Protein AF-A0AB39HF87-F1 (afdb_monomer_lite)

Organism: NCBI:txid3232307

Radius of gyration: 21.31 Å; chains: 1; bounding box: 48×41×58 Å

Sequence (218 aa):
MSLDKIKKRLLISTLSIMPKSTKNKALVKVLNRVGHFVQPELQGQQVAIAIPDIKMAAQLLVRDGNVELAEDSEGHRHAPESVPTFELSFDQLCQVGRKRDLLQLAEQHRQQSSLVLALVNAIDDKALDQTLTQIYQKLSAPNLRPPRFDLDSASLNDLETAADIDFVRDSAVKMEQSNLKKAHQLMALAHQARPQGQFIKDKLDLYRQQLGLRHDNA

pLDDT: mean 82.44, std 12.74, range [45.25, 97.81]

Foldseek 3Di:
DDPVVVVVVVVLVVLLPDDQVVVQVVVQVLLQQFFQQCDPVQAQAWAWEAAVSSRHIFIWHDHPRGIDTDAPPVSHRDDDPLHQYDYDYPVLVLQPLDLVSQLVSVVVVVVRDPNSNVSSVRGHRVSNQVVQVVVCVVVVPPPPPPPSHDLVPDDLVSCPDPVSLVVLQVVLVVCCVPPLPSSLVSLVSSCVNPVPDPVSVVVNVVSCVVVVNDPPDD

Structure (mmCIF, N/CA/C/O backbone):
data_AF-A0AB39HF87-F1
#
_entry.id   AF-A0AB39HF87-F1
#
loop_
_atom_site.group_PDB
_atom_site.id
_atom_site.type_symbol
_atom_site.label_atom_id
_atom_site.label_alt_id
_atom_site.label_comp_id
_atom_site.label_asym_id
_atom_site.label_entity_id
_atom_site.label_seq_id
_atom_site.pdbx_PDB_ins_code
_atom_site.Cartn_x
_atom_site.Cartn_y
_atom_site.Cartn_z
_atom_site.occupancy
_atom_site.B_iso_or_equiv
_atom_site.auth_seq_id
_atom_site.auth_comp_id
_atom_site.auth_asym_id
_atom_site.auth_atom_id
_atom_site.pdbx_PDB_model_num
ATOM 1 N N . MET A 1 1 ? 24.269 9.765 2.353 1.00 53.19 1 MET A N 1
ATOM 2 C CA . MET A 1 1 ? 22.906 9.442 2.845 1.00 53.19 1 MET A CA 1
ATOM 3 C C . MET A 1 1 ? 21.999 9.348 1.625 1.00 53.19 1 MET A C 1
ATOM 5 O O . MET A 1 1 ? 22.053 10.272 0.828 1.00 53.19 1 MET A O 1
ATOM 9 N N . SER A 1 2 ? 21.272 8.244 1.403 1.00 69.56 2 SER A N 1
ATOM 10 C CA . SER A 1 2 ? 20.446 8.097 0.189 1.00 69.56 2 SER A CA 1
ATOM 11 C C . SER A 1 2 ? 19.288 9.103 0.172 1.00 69.56 2 SER A C 1
ATOM 13 O O . SER A 1 2 ? 18.796 9.505 1.230 1.00 69.56 2 SER A O 1
ATOM 15 N N . LEU A 1 3 ? 18.852 9.505 -1.026 1.00 51.00 3 LEU A N 1
ATOM 16 C CA . LEU A 1 3 ? 17.740 10.444 -1.221 1.00 51.00 3 LEU A CA 1
ATOM 17 C C . LEU A 1 3 ? 16.461 9.965 -0.513 1.00 51.00 3 LEU A C 1
ATOM 19 O O . LEU A 1 3 ? 15.735 10.765 0.075 1.00 51.00 3 LEU A O 1
ATOM 23 N N . ASP A 1 4 ? 16.237 8.654 -0.476 1.00 67.00 4 ASP A N 1
ATOM 24 C CA . ASP A 1 4 ? 15.067 8.065 0.176 1.00 67.00 4 ASP A CA 1
ATOM 25 C C . ASP A 1 4 ? 15.123 8.174 1.700 1.00 67.00 4 ASP A C 1
ATOM 27 O O . ASP A 1 4 ? 14.105 8.451 2.332 1.00 67.00 4 ASP A O 1
ATOM 31 N N . LYS A 1 5 ? 16.316 8.091 2.307 1.00 65.31 5 LYS A N 1
ATOM 32 C CA . LYS A 1 5 ? 16.484 8.347 3.749 1.00 65.31 5 LYS A CA 1
ATOM 33 C C . LYS A 1 5 ? 16.146 9.796 4.108 1.00 65.31 5 LYS A C 1
ATOM 35 O O . LYS A 1 5 ? 15.579 10.037 5.172 1.00 65.31 5 LYS A O 1
ATOM 40 N N . ILE A 1 6 ? 16.468 10.753 3.232 1.00 64.81 6 ILE A N 1
ATOM 41 C CA . ILE A 1 6 ? 16.119 12.171 3.421 1.00 64.81 6 ILE A CA 1
ATOM 42 C C . ILE A 1 6 ? 14.602 12.359 3.319 1.00 64.81 6 ILE A C 1
ATOM 44 O O . ILE A 1 6 ? 14.000 12.910 4.239 1.00 64.81 6 ILE A O 1
ATOM 48 N N . LYS A 1 7 ? 13.976 11.856 2.244 1.00 72.50 7 LYS A N 1
ATOM 49 C CA . LYS A 1 7 ? 12.519 11.943 2.031 1.00 72.50 7 LYS A CA 1
ATOM 50 C C . LYS A 1 7 ? 11.737 11.325 3.190 1.00 72.50 7 LYS A C 1
ATOM 52 O O . LYS A 1 7 ? 10.798 11.933 3.696 1.00 72.50 7 LYS A O 1
ATOM 57 N N . LYS A 1 8 ? 12.172 10.155 3.658 1.00 71.81 8 LYS A N 1
ATOM 58 C CA . LYS A 1 8 ? 11.577 9.449 4.794 1.00 71.81 8 LYS A CA 1
ATOM 59 C C . LYS A 1 8 ? 11.680 10.243 6.096 1.00 71.81 8 LYS A C 1
ATOM 61 O O . LYS A 1 8 ? 10.679 10.417 6.783 1.00 71.81 8 LYS A O 1
ATOM 66 N N . ARG A 1 9 ? 12.863 10.779 6.420 1.00 73.19 9 ARG A N 1
ATOM 67 C CA . ARG A 1 9 ? 13.057 11.630 7.608 1.00 73.19 9 ARG A CA 1
ATOM 68 C C . ARG A 1 9 ? 12.191 12.882 7.572 1.00 73.19 9 ARG A C 1
ATOM 70 O O . ARG A 1 9 ? 11.647 13.261 8.608 1.00 73.19 9 ARG A O 1
ATOM 77 N N . LEU A 1 10 ? 12.051 13.497 6.399 1.00 72.81 10 LEU A N 1
ATOM 78 C CA . LEU A 1 10 ? 11.187 14.657 6.216 1.00 72.81 10 LEU A CA 1
ATOM 79 C C . LEU A 1 10 ? 9.725 14.278 6.477 1.00 72.81 10 LEU A C 1
ATOM 81 O O . LEU A 1 10 ? 9.074 14.929 7.284 1.00 72.81 10 LEU A O 1
ATOM 85 N N . LEU A 1 11 ? 9.249 13.179 5.887 1.00 79.19 11 LEU A N 1
ATOM 86 C CA . LEU A 1 11 ? 7.879 12.695 6.060 1.00 79.19 11 LEU A CA 1
ATOM 87 C C . LEU A 1 11 ? 7.555 12.361 7.525 1.00 79.19 11 LEU A C 1
ATOM 89 O O . LEU A 1 11 ? 6.554 12.846 8.049 1.00 79.19 11 LEU A O 1
ATOM 93 N N . ILE A 1 12 ? 8.422 11.606 8.209 1.00 78.81 12 ILE A N 1
ATOM 94 C CA . ILE A 1 12 ? 8.272 11.287 9.641 1.00 78.81 12 ILE A CA 1
ATOM 95 C C . ILE A 1 12 ? 8.222 12.571 10.473 1.00 78.81 12 ILE A C 1
ATOM 97 O O . ILE A 1 12 ? 7.352 12.715 11.331 1.00 78.81 12 ILE A O 1
ATOM 101 N N . SER A 1 13 ? 9.118 13.525 10.200 1.00 76.00 13 SER A N 1
ATOM 102 C CA . SER A 1 13 ? 9.152 14.814 10.901 1.00 76.00 13 SER A CA 1
ATOM 103 C C . SER A 1 13 ? 7.854 15.594 10.695 1.00 76.00 13 SER A C 1
ATOM 105 O O . SER A 1 13 ? 7.248 16.036 11.669 1.00 76.00 13 SER A O 1
ATOM 107 N N . THR A 1 14 ? 7.378 15.702 9.450 1.00 81.94 14 THR A N 1
ATOM 108 C CA . THR A 1 14 ? 6.127 16.390 9.103 1.00 81.94 14 THR A CA 1
ATOM 109 C C . THR A 1 14 ? 4.913 15.746 9.777 1.00 81.94 14 THR A C 1
ATOM 111 O O . THR A 1 14 ? 4.075 16.450 10.338 1.00 81.94 14 THR A O 1
ATOM 114 N N . LEU A 1 15 ? 4.820 14.414 9.781 1.00 84.69 15 LEU A N 1
ATOM 115 C CA . LEU A 1 15 ? 3.738 13.698 10.464 1.00 84.69 15 LEU A CA 1
ATOM 116 C C . LEU A 1 15 ? 3.834 13.846 11.989 1.00 84.69 15 LEU A C 1
ATOM 118 O O . LEU A 1 15 ? 2.819 13.980 12.675 1.00 84.69 15 LEU A O 1
ATOM 122 N N . SER A 1 16 ? 5.044 13.880 12.541 1.00 83.38 16 SER A N 1
ATOM 123 C CA . SER A 1 16 ? 5.258 14.020 13.983 1.00 83.38 16 SER A CA 1
ATOM 124 C C . SER A 1 16 ? 4.810 15.378 14.520 1.00 83.38 16 SER A C 1
ATOM 126 O O . SER A 1 16 ? 4.245 15.428 15.612 1.00 83.38 16 SER A O 1
ATOM 128 N N . ILE A 1 17 ? 5.017 16.460 13.760 1.00 87.69 17 ILE A N 1
ATOM 129 C CA . ILE A 1 17 ? 4.604 17.822 14.151 1.00 87.69 17 ILE A CA 1
ATOM 130 C C . ILE A 1 17 ? 3.127 18.117 13.855 1.00 87.69 17 ILE A C 1
ATOM 132 O O . ILE A 1 17 ? 2.575 19.081 14.381 1.00 87.69 17 ILE A O 1
ATOM 136 N N . MET A 1 18 ? 2.474 17.309 13.015 1.00 87.56 18 MET A N 1
ATOM 137 C CA . MET A 1 18 ? 1.065 17.496 12.679 1.00 87.56 18 MET A CA 1
ATOM 138 C C . MET A 1 18 ? 0.168 17.286 13.916 1.00 87.56 18 MET A C 1
ATOM 140 O O . MET A 1 18 ? 0.384 16.324 14.665 1.00 87.56 18 MET A O 1
ATOM 144 N N . PRO A 1 19 ? -0.886 18.108 14.116 1.00 91.25 19 PRO A N 1
ATOM 145 C CA . PRO A 1 19 ? -1.814 17.926 15.228 1.00 91.25 19 PRO A CA 1
ATOM 146 C C . PRO A 1 19 ? -2.416 16.515 15.262 1.00 91.25 19 PRO A C 1
ATOM 148 O O . PRO A 1 19 ? -2.837 15.977 14.233 1.00 91.25 19 PRO A O 1
ATOM 151 N N . LYS A 1 20 ? -2.512 15.925 16.463 1.00 87.81 20 LYS A N 1
ATOM 152 C CA . LYS A 1 20 ? -3.090 14.581 16.676 1.00 87.81 20 LYS A CA 1
ATOM 153 C C . LYS A 1 20 ? -4.499 14.465 16.087 1.00 87.81 20 LYS A C 1
ATOM 155 O O . LYS A 1 20 ? -4.834 13.455 15.479 1.00 87.81 20 LYS A O 1
ATOM 160 N N . SER A 1 21 ? -5.317 15.508 16.226 1.00 88.19 21 SER A N 1
ATOM 161 C CA . SER A 1 21 ? -6.672 15.560 15.665 1.00 88.19 21 SER A CA 1
ATOM 162 C C . SER A 1 21 ? -6.679 15.446 14.137 1.00 88.19 21 SE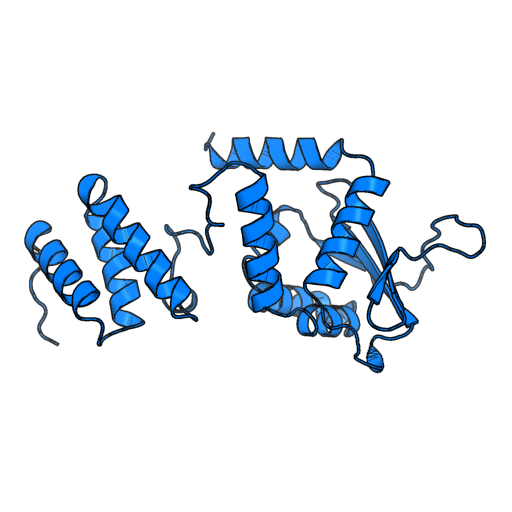R A C 1
ATOM 164 O O . SER A 1 21 ? -7.501 14.712 13.593 1.00 88.19 21 SER A O 1
ATOM 166 N N . THR A 1 22 ? -5.748 16.107 13.448 1.00 88.88 22 THR A N 1
ATOM 167 C CA . THR A 1 22 ? -5.613 16.042 11.986 1.00 88.88 22 THR A CA 1
ATOM 168 C C . THR A 1 22 ? -5.193 14.649 11.530 1.00 88.88 22 THR A C 1
ATOM 170 O O . THR A 1 22 ? -5.831 14.097 10.634 1.00 88.88 22 THR A O 1
ATOM 173 N N . LYS A 1 23 ? -4.189 14.047 12.184 1.00 88.75 23 LYS A N 1
ATOM 174 C CA . LYS A 1 23 ? -3.744 12.673 11.888 1.00 88.75 23 LYS A CA 1
ATOM 175 C C . LYS A 1 23 ? -4.875 11.662 12.045 1.00 88.75 23 LYS A C 1
ATOM 177 O O . LYS A 1 23 ? -5.153 10.895 11.129 1.00 88.75 23 LYS A O 1
ATOM 182 N N . ASN A 1 24 ? -5.581 11.719 13.171 1.00 90.31 24 ASN A N 1
ATOM 183 C CA . ASN A 1 24 ? -6.663 10.789 13.476 1.00 90.31 24 ASN A CA 1
ATOM 184 C C . ASN A 1 24 ? -7.846 10.945 12.502 1.00 90.31 24 ASN A C 1
ATOM 186 O O . ASN A 1 24 ? -8.379 9.950 12.021 1.00 90.31 24 ASN A O 1
ATOM 190 N N . LYS A 1 25 ? -8.218 12.184 12.144 1.00 89.69 25 LYS A N 1
ATOM 191 C CA . LYS A 1 25 ? -9.251 12.441 11.123 1.00 89.69 25 LYS A CA 1
ATOM 192 C C . LYS A 1 25 ? -8.839 11.923 9.746 1.00 89.69 25 LYS A C 1
ATOM 194 O O . LYS A 1 25 ? -9.684 11.407 9.019 1.00 89.69 25 LYS A O 1
ATOM 199 N N . ALA A 1 26 ? -7.568 12.078 9.373 1.00 88.00 26 ALA A N 1
ATOM 200 C CA . ALA A 1 26 ? -7.053 11.545 8.118 1.00 88.00 26 ALA A CA 1
ATOM 201 C C . ALA A 1 26 ? -7.114 10.011 8.104 1.00 88.00 26 ALA A C 1
ATOM 203 O O . ALA A 1 26 ? -7.629 9.451 7.142 1.00 88.00 26 ALA A O 1
ATOM 204 N N . LEU A 1 27 ? -6.683 9.355 9.189 1.00 88.81 27 LEU A N 1
ATOM 205 C CA . LEU A 1 27 ? -6.763 7.900 9.339 1.00 88.81 27 LEU A CA 1
ATOM 206 C C . LEU A 1 27 ? -8.202 7.396 9.163 1.00 88.81 27 LEU A C 1
ATOM 208 O O . LEU A 1 27 ? -8.443 6.551 8.310 1.00 88.81 27 LEU A O 1
ATOM 212 N N . VAL A 1 28 ? -9.159 7.949 9.912 1.00 91.06 28 VAL A N 1
ATOM 213 C CA . VAL A 1 28 ? -10.571 7.536 9.835 1.00 91.06 28 VAL A CA 1
ATOM 214 C C . VAL A 1 28 ? -11.140 7.716 8.429 1.00 91.06 28 VAL A C 1
ATOM 216 O O . VAL A 1 28 ? -11.780 6.814 7.898 1.00 91.06 28 VAL A O 1
ATOM 219 N N . LYS A 1 29 ? -10.861 8.856 7.783 1.00 90.19 29 LYS A N 1
ATOM 220 C CA . LYS A 1 29 ? -11.305 9.101 6.403 1.00 90.19 29 LYS A CA 1
ATOM 221 C C . LYS A 1 29 ? -10.727 8.095 5.416 1.00 90.19 29 LYS A C 1
ATOM 223 O O . LYS A 1 29 ? -11.429 7.711 4.488 1.00 90.19 29 LYS A O 1
ATOM 228 N N . VAL A 1 30 ? -9.459 7.716 5.578 1.00 87.38 30 VAL A N 1
ATOM 229 C CA . VAL A 1 30 ? -8.838 6.692 4.733 1.00 87.38 30 VAL A CA 1
ATOM 230 C C . VAL A 1 30 ? -9.503 5.348 4.991 1.00 87.38 30 VAL A C 1
ATOM 232 O O . VAL A 1 30 ? -9.959 4.740 4.033 1.00 87.38 30 VAL A O 1
ATOM 235 N N . LEU A 1 31 ? -9.644 4.928 6.250 1.00 88.69 31 LEU A N 1
ATOM 236 C CA . LEU A 1 31 ? -10.266 3.650 6.600 1.00 88.69 31 LEU A CA 1
ATOM 237 C C . LEU A 1 31 ? -11.686 3.533 6.046 1.00 88.69 31 LEU A C 1
ATOM 239 O O . LEU A 1 31 ? -11.949 2.595 5.307 1.00 88.69 31 LEU A O 1
ATOM 243 N N . ASN A 1 32 ? -12.561 4.512 6.280 1.00 90.06 32 ASN A N 1
ATOM 244 C CA . ASN A 1 32 ? -13.940 4.499 5.755 1.00 90.06 32 ASN A CA 1
ATOM 245 C C . ASN A 1 32 ? -14.026 4.495 4.236 1.00 90.06 32 ASN A C 1
ATOM 247 O O . ASN A 1 32 ? -15.040 4.116 3.661 1.00 90.06 32 ASN A O 1
ATOM 251 N N . ARG A 1 33 ? -12.975 4.969 3.579 1.00 88.38 33 ARG A N 1
ATOM 252 C CA . ARG A 1 33 ? -12.915 4.988 2.131 1.00 88.38 33 ARG A CA 1
ATOM 253 C C . ARG A 1 33 ? -12.440 3.662 1.556 1.00 88.38 33 ARG A C 1
ATOM 255 O O . ARG A 1 33 ? -12.902 3.285 0.485 1.00 88.38 33 ARG A O 1
ATOM 262 N N . VAL A 1 34 ? -11.477 3.020 2.212 1.00 84.81 34 VAL A N 1
ATOM 263 C CA . VAL A 1 34 ? -10.866 1.782 1.718 1.00 84.81 34 VAL A CA 1
ATOM 264 C C . VAL A 1 34 ? -11.545 0.536 2.266 1.00 84.81 34 VAL A C 1
ATOM 266 O O . VAL A 1 34 ? -11.360 -0.525 1.697 1.00 84.81 34 VAL A O 1
ATOM 269 N N . GLY A 1 35 ? -12.298 0.631 3.359 1.00 82.50 35 GLY A N 1
ATOM 270 C CA . GLY A 1 35 ? -12.903 -0.514 4.027 1.00 82.50 35 GLY A CA 1
ATOM 271 C C . GLY A 1 35 ? -14.408 -0.633 3.823 1.00 82.50 35 GLY A C 1
ATOM 272 O O . GLY A 1 35 ? -15.138 0.356 3.807 1.00 82.50 35 GLY A O 1
ATOM 273 N N . HIS A 1 36 ? -14.872 -1.876 3.736 1.00 81.44 36 HIS A N 1
ATOM 274 C CA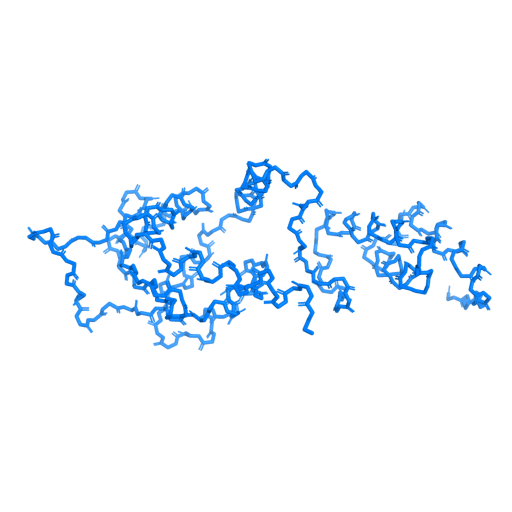 . HIS A 1 36 ? -16.279 -2.257 3.790 1.00 81.44 36 HIS A CA 1
ATOM 275 C C . HIS A 1 36 ? -16.585 -2.907 5.143 1.00 81.44 36 HIS A C 1
ATOM 277 O O . HIS A 1 36 ? -16.682 -4.128 5.264 1.00 81.44 36 HIS A O 1
ATOM 283 N N . PHE A 1 37 ? -16.749 -2.092 6.187 1.00 80.44 37 PHE A N 1
ATOM 284 C CA . PHE A 1 37 ? -16.901 -2.576 7.567 1.00 80.44 37 PHE A CA 1
ATOM 285 C C . PHE A 1 37 ? -18.336 -2.973 7.944 1.00 80.44 37 PHE A C 1
ATOM 287 O O . PHE A 1 37 ? -18.697 -2.968 9.113 1.00 80.44 37 PHE A O 1
ATOM 294 N N . VAL A 1 38 ? -19.166 -3.347 6.966 1.00 75.56 38 VAL A N 1
ATOM 295 C CA . VAL A 1 38 ? -20.578 -3.744 7.169 1.00 75.56 38 VAL A CA 1
ATOM 296 C C . VAL A 1 38 ? -20.701 -5.136 7.820 1.00 75.56 38 VAL A C 1
ATOM 298 O O . VAL A 1 38 ? -21.799 -5.618 8.082 1.00 75.56 38 VAL A O 1
ATOM 301 N N . GLN A 1 39 ? -19.579 -5.807 8.089 1.00 79.19 39 GLN A N 1
ATOM 302 C CA . GLN A 1 39 ? -19.570 -7.126 8.713 1.00 79.19 39 GLN A CA 1
ATOM 303 C C . GLN A 1 39 ? -20.131 -7.042 10.146 1.00 79.19 39 GLN A C 1
ATOM 305 O O . GLN A 1 39 ? -19.577 -6.300 10.960 1.00 79.19 39 GLN A O 1
ATOM 310 N N . PRO A 1 40 ? -21.179 -7.817 10.490 1.00 81.75 40 PRO A N 1
ATOM 311 C CA . PRO A 1 40 ? -21.792 -7.774 11.820 1.00 81.75 40 PRO A CA 1
ATOM 312 C C . PRO A 1 40 ? -20.805 -8.046 12.961 1.00 81.75 40 PRO A C 1
ATOM 314 O O . PRO A 1 40 ? -20.935 -7.478 14.038 1.00 81.75 40 PRO A O 1
ATOM 317 N N . GLU A 1 41 ? -19.795 -8.880 12.709 1.00 84.38 41 GLU A N 1
ATOM 318 C CA . GLU A 1 41 ? -18.760 -9.268 13.677 1.00 84.38 41 GLU A CA 1
ATOM 319 C C . GLU A 1 41 ? -17.865 -8.101 14.108 1.00 84.38 41 GLU A C 1
ATOM 321 O O . GLU A 1 41 ? -17.336 -8.095 15.218 1.00 84.38 41 GLU A O 1
ATOM 326 N N . LEU A 1 42 ? -17.703 -7.102 13.238 1.00 84.31 42 LEU A N 1
ATOM 327 C CA . LEU A 1 42 ? -16.914 -5.911 13.534 1.00 84.31 42 LEU A CA 1
ATOM 328 C C . LEU A 1 42 ? -17.711 -4.887 14.339 1.00 84.31 42 LEU A C 1
ATOM 330 O O . LEU A 1 42 ? -17.125 -3.978 14.917 1.00 84.31 42 LEU A O 1
ATOM 334 N N . GLN A 1 43 ? -19.033 -5.014 14.399 1.00 89.62 43 GLN A N 1
ATOM 335 C CA . GLN A 1 43 ? -19.871 -3.946 14.903 1.00 89.62 43 GLN A CA 1
ATOM 336 C C . GLN A 1 43 ? -19.753 -3.752 16.416 1.00 89.62 43 GLN A C 1
ATOM 338 O O . GLN A 1 43 ? -19.842 -4.697 17.196 1.00 89.62 43 GLN A O 1
ATOM 343 N N . GLY A 1 44 ? -19.565 -2.499 16.835 1.00 88.94 44 GLY A N 1
ATOM 344 C CA . GLY A 1 44 ? -19.356 -2.128 18.234 1.00 88.94 44 GLY A CA 1
ATOM 345 C C . GLY A 1 44 ? -17.954 -2.450 18.756 1.00 88.94 44 GLY A C 1
ATOM 346 O O . GLY A 1 44 ? -17.658 -2.175 19.918 1.00 88.94 44 GLY A O 1
ATOM 347 N N . GLN A 1 45 ? -17.085 -3.009 17.915 1.00 89.19 45 GLN A N 1
ATOM 348 C CA . GLN A 1 45 ? -15.746 -3.389 18.319 1.00 89.19 45 GLN A CA 1
ATOM 349 C C . GLN A 1 45 ? -14.787 -2.206 18.309 1.00 89.19 45 GLN A C 1
ATOM 351 O O . GLN A 1 45 ? -14.881 -1.311 17.464 1.00 89.19 45 GLN A O 1
ATOM 356 N N . GLN A 1 46 ? -13.826 -2.245 19.232 1.00 90.62 46 GLN A N 1
ATOM 357 C CA . GLN A 1 46 ? -12.783 -1.237 19.349 1.00 90.62 46 GLN A CA 1
ATOM 358 C C . GLN A 1 46 ? -11.404 -1.817 19.051 1.00 90.62 46 GLN A C 1
ATOM 360 O O . GLN A 1 46 ? -11.069 -2.918 19.485 1.00 90.62 46 GLN A O 1
ATOM 365 N N . VAL A 1 47 ? -10.583 -1.038 18.352 1.00 89.62 47 VAL A N 1
ATOM 366 C CA . VAL A 1 47 ? -9.157 -1.318 18.160 1.00 89.62 47 VAL A CA 1
ATOM 367 C C . VAL A 1 47 ? -8.349 -0.060 18.414 1.00 89.62 47 VAL A C 1
ATOM 369 O O . VAL A 1 47 ? -8.717 1.030 17.979 1.00 89.62 47 VAL A O 1
ATOM 372 N N . ALA A 1 48 ? -7.221 -0.194 19.093 1.00 90.44 48 ALA A N 1
ATOM 373 C CA . ALA A 1 48 ? -6.233 0.863 19.182 1.00 90.44 48 ALA A CA 1
ATOM 374 C C . ALA A 1 48 ? -5.164 0.631 18.112 1.00 90.44 48 ALA A C 1
ATOM 376 O O . ALA A 1 48 ? -4.641 -0.466 17.973 1.00 90.44 48 ALA A O 1
ATOM 377 N N . ILE A 1 49 ? -4.824 1.667 17.353 1.00 89.69 49 ILE A N 1
ATOM 378 C CA . ILE A 1 49 ? -3.685 1.676 16.435 1.00 89.69 49 ILE A CA 1
ATOM 379 C C . ILE A 1 49 ? -2.650 2.645 16.991 1.00 89.69 49 ILE A C 1
ATOM 381 O O . ILE A 1 49 ? -2.964 3.815 17.242 1.00 89.69 49 ILE A O 1
ATOM 385 N N . ALA A 1 50 ? -1.417 2.172 17.147 1.00 90.56 50 ALA A N 1
ATOM 386 C CA . ALA A 1 50 ? -0.286 2.969 17.595 1.00 90.56 50 ALA A CA 1
ATOM 387 C C . ALA A 1 50 ? 0.841 2.936 16.557 1.00 90.56 50 ALA A C 1
ATOM 389 O O . ALA A 1 50 ? 1.233 1.878 16.079 1.00 90.56 50 ALA A O 1
ATOM 390 N N . ILE A 1 51 ? 1.363 4.115 16.220 1.00 90.69 51 ILE A N 1
ATOM 391 C CA . ILE A 1 51 ? 2.558 4.293 15.393 1.00 90.69 51 ILE A CA 1
ATOM 392 C C . ILE A 1 51 ? 3.513 5.206 16.173 1.00 90.69 51 ILE A C 1
ATOM 394 O O . ILE A 1 51 ? 3.461 6.438 16.010 1.00 90.69 51 ILE A O 1
ATOM 398 N N . PRO A 1 52 ? 4.332 4.635 17.081 1.00 89.62 52 PRO A N 1
ATOM 399 C CA . PRO A 1 52 ? 5.144 5.399 18.028 1.00 89.62 52 PRO A CA 1
ATOM 400 C C . PRO A 1 52 ? 6.079 6.397 17.341 1.00 89.62 52 PRO A C 1
ATOM 402 O O . PRO A 1 52 ? 6.169 7.553 17.761 1.00 89.62 52 PRO A O 1
ATOM 405 N N . ASP A 1 53 ? 6.684 5.991 16.223 1.00 87.19 53 ASP A N 1
ATOM 406 C CA . ASP A 1 53 ? 7.687 6.772 15.487 1.00 87.19 53 ASP A CA 1
ATOM 407 C C . ASP A 1 53 ? 7.164 8.118 14.969 1.00 87.19 53 ASP A C 1
ATOM 409 O O . ASP A 1 53 ? 7.931 9.065 14.804 1.00 87.19 53 ASP A O 1
ATOM 413 N N . ILE A 1 54 ? 5.852 8.222 14.724 1.00 87.31 54 ILE A N 1
ATOM 414 C CA . ILE A 1 54 ? 5.187 9.467 14.300 1.00 87.31 54 ILE A CA 1
ATOM 415 C C . ILE A 1 54 ? 4.251 10.027 15.376 1.00 87.31 54 ILE A C 1
ATOM 417 O O . ILE A 1 54 ? 3.394 10.876 15.089 1.00 87.31 54 ILE A O 1
ATOM 421 N N . LYS A 1 55 ? 4.392 9.553 16.623 1.00 88.50 55 LYS A N 1
ATOM 422 C CA . LYS A 1 55 ? 3.575 9.941 17.784 1.00 88.50 55 LYS A CA 1
ATOM 423 C C . LYS A 1 55 ? 2.079 9.883 17.470 1.00 88.50 55 LYS A C 1
ATOM 425 O O . LYS A 1 55 ? 1.331 10.825 17.757 1.00 88.50 55 LYS A O 1
ATOM 430 N N . MET A 1 56 ? 1.652 8.829 16.780 1.00 89.62 56 MET A N 1
ATOM 431 C CA . MET A 1 56 ? 0.254 8.620 16.426 1.00 89.62 56 MET A CA 1
ATOM 432 C C . MET A 1 56 ? -0.316 7.494 17.277 1.00 89.62 56 MET A C 1
ATOM 434 O O . MET A 1 56 ? 0.247 6.411 17.339 1.00 89.62 56 MET A O 1
ATOM 438 N N . ALA A 1 57 ? -1.446 7.765 17.917 1.00 90.50 57 ALA A N 1
ATOM 439 C CA . ALA A 1 57 ? -2.240 6.769 18.614 1.00 90.50 57 ALA A CA 1
ATOM 440 C C . ALA A 1 57 ? -3.715 7.136 18.441 1.00 90.50 57 ALA A C 1
ATOM 442 O O . ALA A 1 57 ? -4.120 8.279 18.720 1.00 90.50 57 ALA A O 1
ATOM 443 N N . ALA A 1 58 ? -4.502 6.189 17.947 1.00 90.81 58 ALA A N 1
ATOM 444 C CA . ALA A 1 58 ? -5.924 6.349 17.698 1.00 90.81 58 ALA A CA 1
ATOM 445 C C . ALA A 1 58 ? -6.665 5.106 18.182 1.00 90.81 58 ALA A C 1
ATOM 447 O O . ALA A 1 58 ? -6.247 3.995 17.887 1.00 90.81 58 ALA A O 1
ATOM 448 N N . GLN A 1 59 ? -7.762 5.306 18.902 1.00 91.69 59 GLN A N 1
ATOM 449 C CA . GLN A 1 59 ? -8.734 4.252 19.148 1.00 91.69 59 GLN A CA 1
ATOM 450 C C . GLN A 1 59 ? -9.856 4.418 18.145 1.00 91.69 59 GLN A C 1
ATOM 452 O O . GLN A 1 59 ? -10.331 5.532 17.907 1.00 91.69 59 GLN A O 1
ATOM 457 N N . LEU A 1 60 ? -10.213 3.312 17.528 1.00 92.00 60 LEU A N 1
ATOM 458 C CA . LEU A 1 60 ? -11.171 3.226 16.456 1.00 92.00 60 LEU A CA 1
ATOM 459 C C . LEU A 1 60 ? -12.339 2.383 16.938 1.00 92.00 60 LEU A C 1
ATOM 461 O O . LEU A 1 60 ? -12.120 1.342 17.549 1.00 92.00 60 LEU A O 1
ATOM 465 N N . LEU A 1 61 ? -13.550 2.835 16.647 1.00 92.69 61 LEU A N 1
ATOM 466 C CA . LEU A 1 61 ? -14.792 2.115 16.895 1.00 92.69 61 LEU A CA 1
ATOM 467 C C . LEU A 1 61 ? -15.449 1.842 15.548 1.00 92.69 61 LEU A C 1
ATOM 469 O O . LEU A 1 61 ? -15.565 2.761 14.741 1.00 92.69 61 LEU A O 1
ATOM 473 N N . VAL A 1 62 ? -15.899 0.614 15.306 1.00 91.12 62 VAL A N 1
ATOM 474 C CA . VAL A 1 62 ? -16.746 0.331 14.143 1.00 91.12 62 VAL A CA 1
ATOM 475 C C . VAL A 1 62 ? -18.211 0.484 14.550 1.00 91.12 62 VAL A C 1
ATOM 477 O O . VAL A 1 62 ? -18.686 -0.189 15.468 1.00 91.12 62 VAL A O 1
ATOM 480 N N . ARG A 1 63 ? -18.922 1.396 13.890 1.00 92.25 63 ARG A N 1
ATOM 481 C CA . ARG A 1 63 ? -20.342 1.680 14.087 1.00 92.25 63 ARG A CA 1
ATOM 482 C C . ARG A 1 63 ? -21.004 1.952 12.741 1.00 92.25 63 ARG A C 1
ATOM 484 O O . ARG A 1 63 ? -20.486 2.669 11.898 1.00 92.25 63 ARG A O 1
ATOM 491 N N . ASP A 1 64 ? -22.161 1.345 12.538 1.00 90.50 64 ASP A N 1
ATOM 492 C CA . ASP A 1 64 ? -22.987 1.413 11.327 1.00 90.50 64 ASP A CA 1
ATOM 493 C C . ASP A 1 64 ? -22.200 1.239 10.019 1.00 90.50 64 ASP A C 1
ATOM 495 O O . ASP A 1 64 ? -22.407 1.959 9.045 1.00 90.50 64 ASP A O 1
ATOM 499 N N . GLY A 1 65 ? -21.259 0.284 10.002 1.00 87.31 65 GLY A N 1
ATOM 500 C CA . GLY A 1 65 ? -20.422 0.010 8.832 1.00 87.31 65 GLY A CA 1
ATOM 501 C C . GLY A 1 65 ? -19.311 1.034 8.585 1.00 87.31 65 GLY A C 1
ATOM 502 O O . GLY A 1 65 ? -18.627 0.951 7.566 1.00 87.31 65 GLY A O 1
ATOM 503 N N . ASN A 1 66 ? -19.118 1.977 9.506 1.00 90.44 66 ASN A N 1
ATOM 504 C CA . ASN A 1 66 ? -18.093 3.006 9.466 1.00 90.44 66 ASN A CA 1
ATOM 505 C C . ASN A 1 66 ? -17.139 2.856 10.652 1.00 90.44 66 ASN A C 1
ATOM 507 O O . ASN A 1 66 ? -17.513 2.441 11.740 1.00 90.44 66 ASN A O 1
ATOM 511 N N . VAL A 1 67 ? -15.892 3.237 10.443 1.00 91.75 67 VAL A N 1
ATOM 512 C CA . VAL A 1 67 ? -14.899 3.480 11.480 1.00 91.75 67 VAL A CA 1
ATOM 513 C C . VAL A 1 67 ? -15.038 4.919 11.970 1.00 91.75 67 VAL A C 1
ATOM 515 O O . VAL A 1 67 ? -15.062 5.870 11.189 1.00 91.75 67 VAL A O 1
ATOM 518 N N . GLU A 1 68 ? -15.070 5.088 13.280 1.00 94.19 68 GLU A N 1
ATOM 519 C CA . GLU A 1 68 ? -15.098 6.367 13.981 1.00 94.19 68 GLU A CA 1
ATOM 520 C C . GLU A 1 68 ? -13.945 6.426 14.989 1.00 94.19 68 GLU A C 1
ATOM 522 O O . GLU A 1 68 ? -13.314 5.411 15.291 1.00 94.19 68 GLU A O 1
ATOM 527 N N . LEU A 1 69 ? -13.633 7.615 15.512 1.00 92.62 69 LEU A N 1
ATOM 528 C CA . LEU A 1 69 ? -12.743 7.705 16.670 1.00 92.62 69 LEU A CA 1
ATOM 529 C C . LEU A 1 69 ? -13.536 7.314 17.912 1.00 92.62 69 LEU A C 1
ATOM 531 O O . LEU A 1 69 ? -14.607 7.867 18.138 1.00 92.62 69 LEU A O 1
ATOM 535 N N . ALA A 1 70 ? -12.998 6.402 18.719 1.00 89.88 70 ALA A N 1
ATOM 536 C CA . ALA A 1 70 ? -13.567 6.142 20.031 1.00 89.88 70 ALA A CA 1
ATOM 537 C C . ALA A 1 70 ? -13.356 7.386 20.911 1.00 89.88 70 ALA A C 1
ATOM 539 O O . ALA A 1 70 ? -12.227 7.856 21.098 1.00 89.88 70 ALA A O 1
ATOM 540 N N . GLU A 1 71 ? -14.459 7.935 21.399 1.00 82.25 71 GLU A N 1
ATOM 541 C CA . GLU A 1 71 ? -14.511 8.980 22.417 1.00 82.25 71 GLU A CA 1
ATOM 542 C C . GLU A 1 71 ? -15.165 8.348 23.645 1.00 82.25 71 GLU A C 1
ATOM 544 O O . GLU A 1 71 ? -16.094 7.546 23.502 1.00 82.25 71 GLU A O 1
ATOM 549 N N . ASP A 1 72 ? -14.661 8.639 24.843 1.00 64.62 72 ASP A N 1
ATOM 550 C CA . ASP A 1 72 ? -15.376 8.230 26.046 1.00 64.62 72 ASP A CA 1
ATOM 551 C C . ASP A 1 72 ? -16.606 9.125 26.271 1.00 64.62 72 ASP A C 1
ATOM 553 O O . ASP A 1 72 ? -16.816 10.138 25.598 1.00 64.62 72 ASP A O 1
ATOM 557 N N . SER A 1 73 ? -17.457 8.723 27.213 1.00 51.75 73 SER A N 1
ATOM 558 C CA . SER A 1 73 ? -18.711 9.404 27.551 1.00 51.75 73 SER A CA 1
ATOM 559 C C . SER A 1 73 ? -18.543 10.855 28.018 1.00 51.75 73 SER A C 1
ATOM 561 O O . SER A 1 73 ? -19.529 11.586 28.060 1.00 51.75 73 SER A O 1
ATOM 563 N N . GLU A 1 74 ? -17.324 11.286 28.344 1.00 56.53 74 GLU A N 1
ATOM 564 C CA . GLU A 1 74 ? -17.010 12.662 28.736 1.00 56.53 74 GLU A CA 1
ATOM 565 C C . GLU A 1 74 ? -16.304 13.451 27.618 1.00 56.53 74 GLU A C 1
ATOM 567 O O . GLU A 1 74 ? -15.887 14.591 27.823 1.00 56.53 74 GLU A O 1
ATOM 572 N N . GLY A 1 75 ? -16.157 12.866 26.423 1.00 62.38 75 GLY A N 1
ATOM 573 C CA . GLY A 1 75 ? -15.365 13.439 25.332 1.00 62.38 75 GLY A CA 1
ATOM 574 C C . GLY A 1 75 ? -13.855 13.408 25.598 1.00 62.38 75 GLY A C 1
ATOM 575 O O . GLY A 1 75 ? -13.063 13.926 24.801 1.00 62.38 75 GLY A O 1
ATOM 576 N N . HIS A 1 76 ? -13.437 12.785 26.699 1.00 60.84 76 HIS A N 1
ATOM 577 C CA . HIS A 1 76 ? -12.057 12.426 26.941 1.00 60.84 76 HIS A CA 1
ATOM 578 C C . HIS A 1 76 ? -11.711 11.194 26.076 1.00 60.84 76 HIS A C 1
ATOM 580 O O . HIS A 1 76 ? -12.537 10.596 25.379 1.00 60.84 76 HIS A O 1
ATOM 586 N N . ARG A 1 77 ? -10.425 10.866 25.985 1.00 59.38 77 ARG A N 1
ATOM 587 C CA . ARG A 1 77 ? -9.947 9.715 25.204 1.00 59.38 77 ARG A CA 1
ATOM 588 C C . ARG A 1 77 ? -9.270 8.743 26.150 1.00 59.38 77 ARG A C 1
ATOM 590 O O . ARG A 1 77 ? -8.053 8.570 26.066 1.00 59.38 77 ARG A O 1
ATOM 597 N N . HIS A 1 78 ? -10.023 8.169 27.082 1.00 55.66 78 HIS A N 1
ATOM 598 C CA . HIS A 1 78 ? -9.513 7.088 27.915 1.00 55.66 78 HIS A CA 1
ATOM 599 C C . HIS A 1 78 ? -9.521 5.769 27.144 1.00 55.66 78 HIS A C 1
ATOM 601 O O . HIS A 1 78 ? -10.548 5.335 26.638 1.00 55.66 78 HIS A O 1
ATOM 607 N N . ALA A 1 79 ? -8.347 5.136 27.044 1.00 56.59 79 ALA A N 1
ATOM 608 C CA . ALA A 1 79 ? -8.248 3.752 26.605 1.00 56.59 79 ALA A CA 1
ATOM 609 C C . ALA A 1 79 ? -8.882 2.864 27.675 1.00 56.59 79 ALA A C 1
ATOM 611 O O . ALA A 1 79 ? -8.382 2.875 28.802 1.00 56.59 79 ALA A O 1
ATOM 612 N N . PRO A 1 80 ? -9.931 2.087 27.367 1.00 64.56 80 PRO A N 1
ATOM 613 C CA . PRO A 1 80 ? -10.248 0.943 28.203 1.00 64.56 80 PRO A CA 1
ATOM 614 C C . PRO A 1 80 ? -8.986 0.077 28.281 1.00 64.56 80 PRO A C 1
ATOM 616 O O . PRO A 1 80 ? -8.365 -0.194 27.250 1.00 64.56 80 PRO A O 1
ATOM 619 N N . GLU A 1 81 ? -8.595 -0.356 29.482 1.00 67.50 81 GLU A N 1
ATOM 620 C CA . GLU A 1 81 ? -7.381 -1.166 29.709 1.00 67.50 81 GLU A CA 1
ATOM 621 C C . GLU A 1 81 ? -7.364 -2.489 28.912 1.00 67.50 81 GLU A C 1
ATOM 623 O O . GLU A 1 81 ? -6.342 -3.165 28.848 1.00 67.50 81 GLU A O 1
ATOM 628 N N . SER A 1 82 ? -8.474 -2.849 28.263 1.00 78.75 82 SER A N 1
ATOM 629 C CA . SER A 1 82 ? -8.664 -4.080 27.499 1.00 78.75 82 SER A CA 1
ATOM 630 C C . SER A 1 82 ? -8.740 -3.910 25.975 1.00 78.75 82 SER A C 1
ATOM 632 O O . SER A 1 82 ? -8.979 -4.905 25.290 1.00 78.75 82 SER A O 1
ATOM 634 N N . VAL A 1 83 ? -8.559 -2.707 25.405 1.00 84.88 83 VAL A N 1
ATOM 635 C CA . VAL A 1 83 ? -8.658 -2.551 23.939 1.00 84.88 83 VAL A CA 1
ATOM 636 C C . VAL A 1 83 ? -7.429 -3.151 23.245 1.00 84.88 83 VAL A C 1
ATOM 638 O O . VAL A 1 83 ? -6.303 -2.719 23.516 1.00 84.88 83 VAL A O 1
ATOM 641 N N . PRO A 1 84 ? -7.620 -4.092 22.298 1.00 83.88 84 PRO A N 1
ATOM 642 C CA . PRO A 1 84 ? -6.536 -4.624 21.488 1.00 83.88 84 PRO A CA 1
ATOM 643 C C . PRO A 1 84 ? -5.748 -3.503 20.817 1.00 83.88 84 PRO A C 1
ATOM 645 O O . PRO A 1 84 ? -6.305 -2.715 20.051 1.00 83.88 84 PRO A O 1
ATOM 648 N N . THR A 1 85 ? -4.451 -3.428 21.111 1.00 86.31 85 THR A N 1
ATOM 649 C CA . THR A 1 85 ? -3.563 -2.420 20.529 1.00 86.31 85 THR A CA 1
ATOM 650 C C . THR A 1 85 ? -2.704 -3.050 19.446 1.00 86.31 85 THR A C 1
ATOM 652 O O . THR A 1 85 ? -1.926 -3.963 19.708 1.00 86.31 85 THR A O 1
ATOM 655 N N . PHE A 1 86 ? -2.849 -2.544 18.227 1.00 87.25 86 PHE A N 1
ATOM 656 C CA . PHE A 1 86 ? -2.030 -2.880 17.077 1.00 87.25 86 PHE A CA 1
ATOM 657 C C . PHE A 1 86 ? -0.947 -1.816 16.910 1.00 87.25 86 PHE A C 1
ATOM 659 O O . PHE A 1 86 ? -1.199 -0.702 16.437 1.00 87.25 86 PHE A O 1
ATOM 666 N N . GLU A 1 87 ? 0.253 -2.148 17.374 1.00 89.31 87 GLU A N 1
ATOM 667 C CA . GLU A 1 87 ? 1.413 -1.268 17.320 1.00 89.31 87 GLU A CA 1
ATOM 668 C C . GLU A 1 87 ? 2.276 -1.592 16.101 1.00 89.31 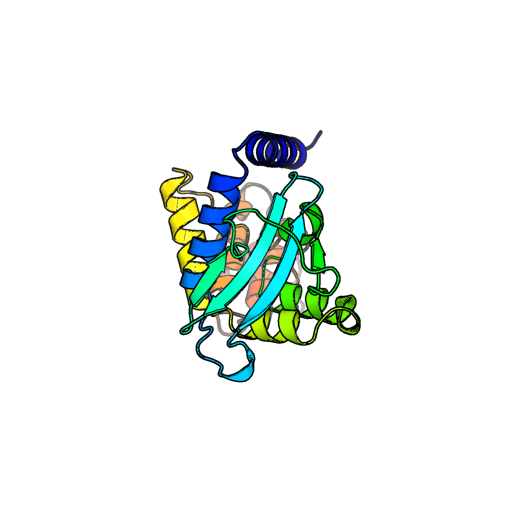87 GLU A C 1
ATOM 670 O O . GLU A 1 87 ? 2.672 -2.736 15.891 1.00 89.31 87 GLU A O 1
ATOM 675 N N . LEU A 1 88 ? 2.563 -0.569 15.299 1.00 87.50 88 LEU A N 1
ATOM 676 C CA . LEU A 1 88 ? 3.344 -0.671 14.074 1.00 87.50 88 LEU A CA 1
ATOM 677 C C . LEU A 1 88 ? 4.385 0.441 14.030 1.00 87.50 88 LEU A C 1
ATOM 679 O O . LEU A 1 88 ? 4.068 1.603 14.268 1.00 87.50 88 LEU A O 1
ATOM 683 N N . SER A 1 89 ? 5.615 0.125 13.642 1.00 88.06 89 SER A N 1
ATOM 684 C CA . SER A 1 89 ? 6.578 1.165 13.272 1.00 88.06 89 SER A CA 1
ATOM 685 C C . SER A 1 89 ? 6.185 1.820 11.945 1.00 88.06 89 SER A C 1
ATOM 687 O O . SER A 1 89 ? 5.540 1.216 11.079 1.00 88.06 89 SER A O 1
ATOM 689 N N . PHE A 1 90 ? 6.616 3.064 11.744 1.00 82.19 90 PHE A N 1
ATOM 690 C CA . PHE A 1 90 ? 6.450 3.734 10.453 1.00 82.19 90 PHE A CA 1
ATOM 691 C C . PHE A 1 90 ? 7.194 2.982 9.338 1.00 82.19 90 PHE A C 1
ATOM 693 O O . PHE A 1 90 ? 6.748 2.944 8.194 1.00 82.19 90 PHE A O 1
ATOM 700 N N . ASP A 1 91 ? 8.305 2.339 9.687 1.00 78.69 91 ASP A N 1
ATOM 701 C CA . ASP A 1 91 ? 9.114 1.539 8.773 1.00 78.69 91 ASP A CA 1
ATOM 702 C C . ASP A 1 91 ? 8.368 0.308 8.272 1.00 78.69 91 ASP A C 1
ATOM 704 O O . ASP A 1 91 ? 8.345 0.075 7.064 1.00 78.69 91 ASP A O 1
ATOM 708 N N . GLN A 1 92 ? 7.716 -0.429 9.174 1.00 81.81 92 GLN A N 1
ATOM 709 C CA . GLN A 1 92 ? 6.854 -1.550 8.805 1.00 81.81 92 GLN A CA 1
ATOM 710 C C . GLN A 1 92 ? 5.716 -1.074 7.902 1.00 81.81 92 GLN A C 1
ATOM 712 O O . GLN A 1 92 ? 5.505 -1.649 6.842 1.00 81.81 92 GLN A O 1
ATOM 717 N N . LEU A 1 93 ? 5.048 0.033 8.241 1.00 77.88 93 LEU A N 1
ATOM 718 C CA . LEU A 1 93 ? 3.982 0.591 7.400 1.00 77.88 93 LEU A CA 1
ATOM 719 C C . LEU A 1 93 ? 4.455 0.980 5.996 1.00 77.88 93 LEU A C 1
ATOM 721 O O . LEU A 1 93 ? 3.723 0.784 5.034 1.00 77.88 93 LEU A O 1
ATOM 725 N N . CYS A 1 94 ? 5.669 1.514 5.856 1.00 72.06 94 CYS A N 1
ATOM 726 C CA . CYS A 1 94 ? 6.235 1.828 4.544 1.00 72.06 94 CYS A CA 1
ATOM 727 C C . CYS A 1 94 ? 6.614 0.588 3.727 1.00 72.06 94 CYS A C 1
ATOM 729 O O . CYS A 1 94 ? 6.694 0.685 2.505 1.00 72.06 94 CYS A O 1
ATOM 731 N N . GLN A 1 95 ? 6.899 -0.538 4.380 1.00 70.75 95 GLN A N 1
ATOM 732 C CA . GLN A 1 95 ? 7.177 -1.808 3.704 1.00 70.75 95 GLN A CA 1
ATOM 733 C C . GLN A 1 95 ? 5.895 -2.505 3.259 1.00 70.75 95 GLN A C 1
ATOM 735 O O . GLN A 1 95 ? 5.917 -3.295 2.320 1.00 70.75 95 GLN A O 1
ATOM 740 N N . VAL A 1 96 ? 4.777 -2.187 3.907 1.00 72.00 96 VAL A N 1
ATOM 741 C CA . VAL A 1 96 ? 3.477 -2.720 3.545 1.00 72.00 96 VAL A CA 1
ATOM 742 C C . VAL A 1 96 ? 2.928 -1.965 2.334 1.00 72.00 96 VAL A C 1
ATOM 744 O O . VAL A 1 96 ? 2.236 -0.954 2.445 1.00 72.00 96 VAL A O 1
ATOM 747 N N . GLY A 1 97 ? 3.260 -2.478 1.151 1.00 65.69 97 GLY A N 1
ATOM 748 C CA . GLY A 1 97 ? 2.731 -1.982 -0.118 1.00 65.69 97 GLY A CA 1
ATOM 749 C C . GLY A 1 97 ? 1.379 -2.591 -0.485 1.00 65.69 97 GLY A C 1
ATOM 750 O O . GLY A 1 97 ? 0.681 -2.041 -1.336 1.00 65.69 97 GLY A O 1
ATOM 751 N N . ARG A 1 98 ? 1.008 -3.725 0.130 1.00 70.56 98 ARG A N 1
ATOM 752 C CA . ARG A 1 98 ? -0.170 -4.521 -0.245 1.00 70.56 98 ARG A CA 1
ATOM 753 C C . ARG A 1 98 ? -0.955 -5.012 0.958 1.00 70.56 98 ARG A C 1
ATOM 755 O O . ARG A 1 98 ? -0.416 -5.215 2.045 1.00 70.56 98 ARG A O 1
ATOM 762 N N . LYS A 1 99 ? -2.225 -5.341 0.719 1.00 78.50 99 LYS A N 1
ATOM 763 C CA . LYS A 1 99 ? -3.082 -6.004 1.705 1.00 78.50 99 LYS A CA 1
ATOM 764 C C . LYS A 1 99 ? -2.514 -7.336 2.190 1.00 78.50 99 LYS A C 1
ATOM 766 O O . LYS A 1 99 ? -2.607 -7.608 3.380 1.00 78.50 99 LYS A O 1
ATOM 771 N N . ARG A 1 100 ? -1.880 -8.143 1.329 1.00 78.25 100 ARG A N 1
ATOM 772 C CA . ARG A 1 100 ? -1.249 -9.407 1.763 1.00 78.25 100 ARG A CA 1
ATOM 773 C C . ARG A 1 100 ? -0.182 -9.172 2.839 1.00 78.25 100 ARG A C 1
ATOM 775 O O . ARG A 1 100 ? -0.110 -9.927 3.800 1.00 78.25 100 ARG A O 1
ATOM 782 N N . ASP A 1 101 ? 0.599 -8.101 2.699 1.00 79.81 101 ASP A N 1
ATOM 783 C CA . ASP A 1 101 ? 1.680 -7.784 3.628 1.00 79.81 101 ASP A CA 1
ATOM 784 C C . ASP A 1 101 ? 1.080 -7.264 4.948 1.00 79.81 101 ASP A C 1
ATOM 786 O O . ASP A 1 101 ? 1.559 -7.622 6.022 1.00 79.81 101 ASP A O 1
ATOM 790 N N . LEU A 1 102 ? -0.036 -6.509 4.885 1.00 79.06 102 LEU A N 1
ATOM 791 C CA . LEU A 1 102 ? -0.834 -6.159 6.074 1.00 79.06 102 LEU A CA 1
ATOM 792 C C . LEU A 1 102 ? -1.380 -7.405 6.773 1.00 79.06 102 LEU A C 1
ATOM 794 O O . LEU A 1 102 ? -1.376 -7.452 7.999 1.00 79.06 102 LEU A O 1
ATOM 798 N N . LEU A 1 103 ? -1.868 -8.392 6.016 1.00 82.06 103 LEU A N 1
ATOM 799 C CA . LEU A 1 103 ? -2.404 -9.634 6.569 1.00 82.06 103 LEU A CA 1
ATOM 800 C C . LEU A 1 103 ? -1.309 -10.447 7.245 1.00 82.06 103 LEU A C 1
ATOM 802 O O . LEU A 1 103 ? -1.492 -10.854 8.385 1.00 82.06 103 LEU A O 1
ATOM 806 N N . GLN A 1 104 ? -0.155 -10.618 6.599 1.00 83.94 104 GLN A N 1
ATOM 807 C CA . GLN A 1 104 ? 0.981 -11.322 7.188 1.00 83.94 104 GLN A CA 1
ATOM 808 C C . GLN A 1 104 ? 1.459 -10.633 8.472 1.00 83.94 104 GLN A C 1
ATOM 810 O O . GLN A 1 104 ? 1.738 -11.297 9.470 1.00 83.94 104 GLN A O 1
ATOM 815 N N . LEU A 1 105 ? 1.508 -9.299 8.473 1.00 82.00 105 LEU A N 1
ATOM 816 C CA . LEU A 1 105 ? 1.845 -8.524 9.660 1.00 82.00 105 LEU A CA 1
ATOM 817 C C . LEU A 1 105 ? 0.784 -8.713 10.753 1.00 82.00 105 LEU A C 1
ATOM 819 O O . LEU A 1 105 ? 1.113 -9.039 11.887 1.00 82.00 105 LEU A O 1
ATOM 823 N N . ALA A 1 106 ? -0.502 -8.616 10.420 1.00 82.38 106 ALA A N 1
ATOM 824 C CA . ALA A 1 106 ? -1.591 -8.870 11.362 1.00 82.38 106 ALA A CA 1
ATOM 825 C C . ALA A 1 106 ? -1.576 -10.310 11.918 1.00 82.38 106 ALA A C 1
ATOM 827 O O . ALA A 1 106 ? -1.866 -10.518 13.095 1.00 82.38 106 ALA A O 1
ATOM 828 N N . GLU A 1 107 ? -1.187 -11.304 11.115 1.00 83.06 107 GLU A N 1
ATOM 829 C CA . GLU A 1 107 ? -1.019 -12.695 11.542 1.00 83.06 107 GLU A CA 1
ATOM 830 C C . GLU A 1 107 ? 0.168 -12.878 12.486 1.00 83.06 107 GLU A C 1
ATOM 832 O O . GLU A 1 107 ? 0.077 -13.660 13.428 1.00 83.06 107 GLU A O 1
ATOM 837 N N . GLN A 1 108 ? 1.265 -12.142 12.311 1.00 81.38 108 GLN A N 1
ATOM 838 C CA . GLN A 1 108 ? 2.361 -12.141 13.290 1.00 81.38 108 GLN A CA 1
ATOM 839 C C . GLN A 1 108 ? 1.895 -11.610 14.653 1.00 81.38 108 GLN A C 1
ATOM 841 O O . GLN A 1 108 ? 2.372 -12.055 15.696 1.00 81.38 108 GLN A O 1
ATOM 846 N N . HIS A 1 109 ? 0.890 -10.735 14.644 1.00 74.75 109 HIS A N 1
ATOM 847 C CA . HIS A 1 109 ? 0.222 -10.203 15.826 1.00 74.75 109 HIS A CA 1
ATOM 848 C C . HIS A 1 109 ? -1.058 -10.980 16.208 1.00 74.75 109 HIS A C 1
ATOM 850 O O . HIS A 1 109 ? -1.877 -10.467 16.971 1.00 74.75 109 HIS A O 1
ATOM 856 N N . ARG A 1 110 ? -1.251 -12.234 15.745 1.00 66.75 110 ARG A N 1
ATOM 857 C CA . ARG A 1 110 ? -2.495 -13.017 15.970 1.00 66.75 110 ARG A CA 1
ATOM 858 C C . ARG A 1 110 ? -2.911 -13.136 17.430 1.00 66.75 110 ARG A C 1
ATOM 860 O O . ARG A 1 110 ? -4.102 -13.217 17.713 1.00 66.75 110 ARG A O 1
ATOM 867 N N . GLN A 1 111 ? -1.940 -13.170 18.346 1.00 63.09 111 GLN A N 1
ATOM 868 C CA . GLN A 1 111 ? -2.211 -13.246 19.783 1.00 63.09 111 GLN A CA 1
ATOM 869 C C . GLN A 1 111 ? -2.880 -11.975 20.332 1.00 63.09 111 GLN A C 1
ATOM 871 O O . GLN A 1 111 ? -3.445 -12.019 21.418 1.00 63.09 111 GLN A O 1
ATOM 876 N N . GLN A 1 112 ? -2.839 -10.861 19.594 1.00 64.94 112 GLN A N 1
ATOM 877 C CA . GLN A 1 112 ? -3.330 -9.561 20.044 1.00 64.94 112 GLN A CA 1
ATOM 878 C C . GLN A 1 112 ? -4.722 -9.212 19.501 1.00 64.94 112 GLN A C 1
ATOM 880 O O . GLN A 1 112 ? -5.452 -8.525 20.210 1.00 64.94 112 GLN A O 1
ATOM 885 N N . SER A 1 113 ? -5.157 -9.688 18.320 1.00 66.62 113 SER A N 1
ATOM 886 C CA . SER A 1 113 ? -6.576 -9.563 17.930 1.00 66.62 113 SER A CA 1
ATOM 887 C C . SER A 1 113 ? -6.963 -10.256 16.617 1.00 66.62 113 SER A C 1
ATOM 889 O O . SER A 1 113 ? -6.528 -9.844 15.541 1.00 66.62 113 SER A O 1
ATOM 891 N N . SER A 1 114 ? -7.908 -11.203 16.664 1.00 78.69 114 SER A N 1
ATOM 892 C CA . SER A 1 114 ? -8.687 -11.635 15.482 1.00 78.69 114 SER A CA 1
ATOM 893 C C . SER A 1 114 ? -9.383 -10.457 14.785 1.00 78.69 114 SER A C 1
ATOM 895 O O . SER A 1 114 ? -9.619 -10.482 13.578 1.00 78.69 114 SER A O 1
ATOM 897 N N . LEU A 1 115 ? -9.639 -9.390 15.540 1.00 78.19 115 LEU A N 1
ATOM 898 C CA . LEU A 1 115 ? -10.247 -8.160 15.073 1.00 78.19 115 LEU A CA 1
ATOM 899 C C . LEU A 1 115 ? -9.408 -7.406 14.040 1.00 78.19 115 LEU A C 1
ATOM 901 O O . LEU A 1 115 ? -9.939 -6.891 13.061 1.00 78.19 115 LEU A O 1
ATOM 905 N N . VAL A 1 116 ? -8.091 -7.340 14.250 1.00 79.88 116 VAL A N 1
ATOM 906 C CA . VAL A 1 116 ? -7.174 -6.653 13.332 1.00 79.88 116 VAL A CA 1
ATOM 907 C C . VAL A 1 116 ? -7.188 -7.365 11.986 1.00 79.88 116 VAL A C 1
ATOM 909 O O . VAL A 1 116 ? -7.285 -6.716 10.949 1.00 79.88 116 VAL A O 1
ATOM 912 N N . LEU A 1 117 ? -7.184 -8.701 11.995 1.00 81.94 117 LEU A N 1
ATOM 913 C CA . LEU A 1 117 ? -7.317 -9.495 10.776 1.00 81.94 117 LEU A CA 1
ATOM 914 C C . LEU A 1 117 ? -8.653 -9.246 10.075 1.00 81.94 117 LEU A C 1
ATOM 916 O O . LEU A 1 117 ? -8.670 -9.070 8.860 1.00 81.94 117 LEU A O 1
ATOM 920 N N . ALA A 1 118 ? -9.761 -9.189 10.816 1.00 80.88 118 ALA A N 1
ATOM 921 C CA . ALA A 1 118 ? -11.070 -8.883 10.244 1.00 80.88 118 ALA A CA 1
ATOM 922 C C . ALA A 1 118 ? -11.113 -7.471 9.621 1.00 80.88 118 ALA A C 1
ATOM 924 O O . ALA A 1 118 ? -11.595 -7.310 8.500 1.00 80.88 118 ALA A O 1
ATOM 925 N N . LEU A 1 119 ? -10.516 -6.467 10.276 1.00 79.12 119 LEU A N 1
ATOM 926 C CA . LEU A 1 119 ? -10.394 -5.109 9.736 1.00 79.12 119 LEU A CA 1
ATOM 927 C C . LEU A 1 119 ? -9.536 -5.053 8.471 1.00 79.12 119 LEU A C 1
ATOM 929 O O . LEU A 1 119 ? -9.944 -4.429 7.496 1.00 79.12 119 LEU A O 1
ATOM 933 N N . VAL A 1 120 ? -8.373 -5.711 8.460 1.00 83.88 120 VAL A N 1
ATOM 934 C CA . VAL A 1 120 ? -7.513 -5.767 7.268 1.00 83.88 120 VAL A CA 1
ATOM 935 C C . VAL A 1 120 ? -8.229 -6.499 6.133 1.00 83.88 120 VAL A C 1
ATOM 937 O O . VAL A 1 120 ? -8.195 -6.044 4.993 1.00 83.88 120 VAL A O 1
ATOM 940 N N . ASN A 1 121 ? -8.940 -7.590 6.425 1.00 83.94 121 ASN A N 1
ATOM 941 C CA . ASN A 1 121 ? -9.728 -8.317 5.431 1.00 83.94 121 ASN A CA 1
ATOM 942 C C . ASN A 1 121 ? -10.872 -7.482 4.848 1.00 83.94 121 ASN A C 1
ATOM 944 O O . ASN A 1 121 ? -11.175 -7.640 3.663 1.00 83.94 121 ASN A O 1
ATOM 948 N N . ALA A 1 122 ? -11.455 -6.578 5.639 1.00 84.50 122 ALA A N 1
ATOM 949 C CA . ALA A 1 122 ? -12.493 -5.653 5.197 1.00 84.50 122 ALA A CA 1
ATOM 950 C C . ALA A 1 122 ? -11.977 -4.534 4.270 1.00 84.50 122 ALA A C 1
ATOM 952 O O . ALA A 1 122 ? -12.795 -3.844 3.665 1.00 84.50 122 ALA A O 1
ATOM 953 N N . ILE A 1 123 ? -10.656 -4.349 4.128 1.00 85.81 123 ILE A N 1
ATOM 954 C CA . ILE A 1 123 ? -10.070 -3.395 3.174 1.00 85.81 123 ILE A CA 1
ATOM 955 C C . ILE A 1 123 ? -10.243 -3.916 1.741 1.00 85.81 123 ILE A C 1
ATOM 957 O O . ILE A 1 123 ? -9.833 -5.030 1.419 1.00 85.81 123 ILE A O 1
ATOM 961 N N . ASP A 1 124 ? -10.821 -3.098 0.870 1.00 84.56 124 ASP A N 1
ATOM 962 C CA . ASP A 1 124 ? -10.923 -3.317 -0.569 1.00 84.56 124 ASP A CA 1
ATOM 963 C C . ASP A 1 124 ? -9.659 -2.797 -1.278 1.00 84.56 124 ASP A C 1
ATOM 965 O O . ASP A 1 124 ? -9.309 -1.614 -1.201 1.00 84.56 124 ASP A O 1
ATOM 969 N N . ASP A 1 125 ? -8.971 -3.693 -1.988 1.00 76.69 125 ASP A N 1
ATOM 970 C CA . ASP A 1 125 ? -7.704 -3.390 -2.665 1.00 76.69 125 ASP A CA 1
ATOM 971 C C . ASP A 1 125 ? -7.861 -2.323 -3.754 1.00 76.69 125 ASP A C 1
ATOM 973 O O . ASP A 1 125 ? -7.010 -1.445 -3.917 1.00 76.69 125 ASP A O 1
ATOM 977 N N . LYS A 1 126 ? -8.981 -2.342 -4.485 1.00 77.19 126 LYS A N 1
ATOM 978 C CA . LYS A 1 126 ? -9.256 -1.373 -5.549 1.00 77.19 126 LYS A CA 1
ATOM 979 C C . LYS A 1 126 ? -9.512 0.012 -4.956 1.00 77.19 126 LYS A C 1
ATOM 981 O O . LYS A 1 126 ? -9.034 1.008 -5.503 1.00 77.19 126 LYS A O 1
ATOM 986 N N . ALA A 1 127 ? -10.243 0.094 -3.849 1.00 80.75 127 ALA A N 1
ATOM 987 C CA . ALA A 1 127 ? -10.497 1.338 -3.135 1.00 80.75 127 ALA A CA 1
ATOM 988 C C . ALA A 1 127 ? -9.212 1.907 -2.515 1.00 80.75 127 ALA A C 1
ATOM 990 O O . ALA A 1 127 ? -8.991 3.125 -2.568 1.00 80.75 127 ALA A O 1
ATOM 991 N N . LEU A 1 128 ? -8.338 1.046 -1.985 1.00 79.88 128 LEU A N 1
ATOM 992 C CA . LEU A 1 128 ? -7.010 1.424 -1.502 1.00 79.88 128 LEU A CA 1
ATOM 993 C C . LEU A 1 128 ? -6.158 2.024 -2.629 1.00 79.88 128 LEU A C 1
ATOM 995 O O . LEU A 1 128 ? -5.704 3.166 -2.509 1.00 79.88 128 LEU A O 1
ATOM 999 N N . ASP A 1 129 ? -6.038 1.326 -3.758 1.00 73.81 129 ASP A N 1
ATOM 1000 C CA . ASP A 1 129 ? -5.287 1.781 -4.934 1.00 73.81 129 ASP A CA 1
ATOM 1001 C C . ASP A 1 129 ? -5.797 3.126 -5.477 1.00 73.81 129 ASP A C 1
ATOM 1003 O O . ASP A 1 129 ? -5.018 4.038 -5.787 1.00 73.81 129 ASP A O 1
ATOM 1007 N N . GLN A 1 130 ? -7.120 3.292 -5.566 1.00 78.25 130 GLN A N 1
ATOM 1008 C CA . GLN A 1 130 ? -7.739 4.551 -5.987 1.00 78.25 130 GLN A CA 1
ATOM 1009 C C . GLN A 1 130 ? -7.451 5.687 -5.003 1.00 78.25 130 GLN A C 1
ATOM 1011 O O . GLN A 1 130 ? -7.190 6.820 -5.419 1.00 78.25 130 GLN A O 1
ATOM 1016 N N . THR A 1 131 ? -7.494 5.402 -3.702 1.00 80.81 131 THR A N 1
ATOM 1017 C CA . THR A 1 131 ? -7.219 6.388 -2.651 1.00 80.81 131 THR A CA 1
ATOM 1018 C C . THR A 1 131 ? -5.773 6.855 -2.713 1.00 80.81 131 THR A C 1
ATOM 1020 O O . THR A 1 131 ? -5.529 8.063 -2.733 1.00 80.81 131 THR A O 1
ATOM 1023 N N . LEU A 1 132 ? -4.825 5.922 -2.832 1.00 75.44 132 LEU A N 1
ATOM 1024 C CA . LEU A 1 132 ? -3.413 6.240 -3.025 1.00 75.44 132 LEU A CA 1
ATOM 1025 C C . LEU A 1 132 ? -3.226 7.095 -4.279 1.00 75.44 132 LEU A C 1
ATOM 1027 O O . LEU A 1 132 ? -2.673 8.190 -4.193 1.00 75.44 132 LEU A O 1
ATOM 1031 N N . THR A 1 133 ? -3.770 6.662 -5.419 1.00 71.50 133 THR A N 1
ATOM 1032 C CA . THR A 1 133 ? -3.686 7.402 -6.688 1.00 71.50 133 THR A CA 1
ATOM 1033 C C . THR A 1 133 ? -4.154 8.851 -6.538 1.00 71.50 133 THR A C 1
ATOM 1035 O O . THR A 1 133 ? -3.466 9.772 -6.978 1.00 71.50 133 THR A O 1
ATOM 1038 N N . GLN A 1 134 ? -5.284 9.084 -5.867 1.00 78.44 134 GLN A N 1
ATOM 1039 C CA . GLN A 1 134 ? -5.794 10.438 -5.643 1.00 78.44 134 GLN A CA 1
ATOM 1040 C C . GLN A 1 134 ? -4.911 11.273 -4.713 1.00 78.44 134 GLN A C 1
ATOM 1042 O O . GLN A 1 134 ? -4.769 12.477 -4.932 1.00 78.44 134 GLN A O 1
ATOM 1047 N N . ILE A 1 135 ? -4.320 10.666 -3.681 1.00 75.88 135 ILE A N 1
ATOM 1048 C CA . ILE A 1 135 ? -3.364 11.352 -2.803 1.00 75.88 135 ILE A CA 1
ATOM 1049 C C . ILE A 1 135 ? -2.146 11.795 -3.622 1.00 75.88 135 ILE A C 1
ATOM 1051 O O . ILE A 1 135 ? -1.780 12.968 -3.573 1.00 75.88 135 ILE A O 1
ATOM 1055 N N . TYR A 1 136 ? -1.572 10.908 -4.437 1.00 68.25 136 TYR A N 1
ATOM 1056 C CA . TYR A 1 136 ? -0.420 11.235 -5.283 1.00 68.25 136 TYR A CA 1
ATOM 1057 C C . TYR A 1 136 ? -0.724 12.317 -6.324 1.00 68.25 136 TYR A C 1
ATOM 1059 O O . TYR A 1 136 ? 0.074 13.238 -6.498 1.00 68.25 136 TYR A O 1
ATOM 1067 N N . GLN A 1 137 ? -1.898 12.261 -6.962 1.00 70.69 137 GLN A N 1
ATOM 1068 C CA . GLN A 1 137 ? -2.352 13.304 -7.888 1.00 70.69 137 GLN A CA 1
ATOM 1069 C C . GLN A 1 137 ? -2.435 14.676 -7.206 1.00 70.69 137 GLN A C 1
ATOM 1071 O O . GLN A 1 137 ? -1.982 15.672 -7.766 1.00 70.69 137 GLN A O 1
ATOM 1076 N N . LYS A 1 138 ? -2.972 14.733 -5.980 1.00 77.62 138 LYS A N 1
ATOM 1077 C CA . LYS A 1 138 ? -3.093 15.980 -5.206 1.00 77.62 138 LYS A CA 1
ATOM 1078 C C . LYS A 1 138 ? -1.761 16.518 -4.700 1.00 77.62 138 LYS A C 1
ATOM 1080 O O . LYS A 1 138 ? -1.637 17.722 -4.508 1.00 77.62 138 LYS A O 1
ATOM 1085 N N . LEU A 1 139 ? -0.774 15.652 -4.486 1.00 66.19 139 LEU A N 1
ATOM 1086 C CA . LEU A 1 139 ? 0.571 16.052 -4.071 1.00 66.19 139 LEU A CA 1
ATOM 1087 C C . LEU A 1 139 ? 1.408 16.630 -5.225 1.00 66.19 139 LEU A C 1
ATOM 1089 O O . LEU A 1 139 ? 2.606 16.843 -5.052 1.00 66.19 139 LEU A O 1
ATOM 1093 N N . SER A 1 140 ? 0.794 16.901 -6.387 1.00 58.06 140 SER A N 1
ATOM 1094 C CA . SER A 1 140 ? 1.431 17.533 -7.552 1.00 58.06 140 SER A CA 1
ATOM 1095 C C . SER A 1 140 ? 2.726 16.843 -7.972 1.00 58.06 140 SER A C 1
ATOM 1097 O O . SER A 1 140 ? 3.640 17.461 -8.515 1.00 58.06 140 SER A O 1
ATOM 1099 N N . ALA A 1 141 ? 2.791 15.536 -7.736 1.00 55.81 141 ALA A N 1
ATOM 1100 C CA . ALA A 1 141 ? 3.871 14.678 -8.159 1.00 55.81 141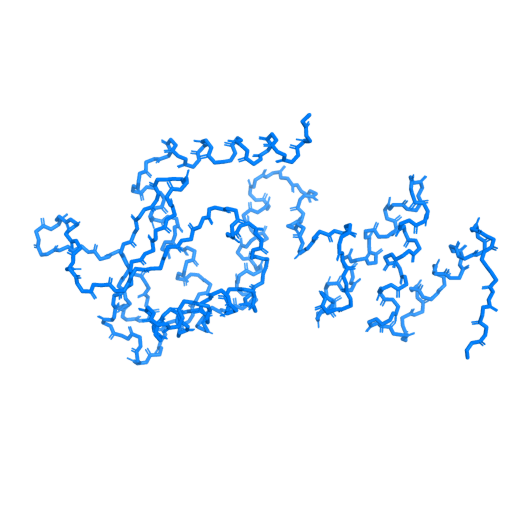 ALA A CA 1
ATOM 1101 C C . ALA A 1 141 ? 3.351 13.774 -9.286 1.00 55.81 141 ALA A C 1
ATOM 1103 O O . ALA A 1 141 ? 3.164 12.578 -9.069 1.00 55.81 141 ALA A O 1
ATOM 1104 N N . PRO A 1 142 ? 3.099 14.318 -10.495 1.00 46.78 142 PRO A N 1
ATOM 1105 C CA . PRO A 1 142 ? 2.455 13.590 -11.595 1.00 46.78 142 PRO A CA 1
ATOM 1106 C C . PRO A 1 142 ? 3.220 12.328 -12.024 1.00 46.78 142 PRO A C 1
ATOM 1108 O O . PRO A 1 142 ? 2.648 11.441 -12.650 1.00 46.78 142 PRO A O 1
ATOM 1111 N N . ASN A 1 143 ? 4.496 12.220 -11.640 1.00 49.06 143 ASN A N 1
ATOM 1112 C CA . ASN A 1 143 ? 5.357 11.079 -11.933 1.00 49.06 143 ASN A CA 1
ATOM 1113 C C . ASN A 1 143 ? 5.556 10.118 -10.750 1.00 49.06 143 ASN A C 1
ATOM 1115 O O . ASN A 1 143 ? 6.102 9.035 -10.954 1.00 49.06 143 ASN A O 1
ATOM 1119 N N . LEU A 1 144 ? 5.115 10.466 -9.535 1.00 48.31 144 LEU A N 1
ATOM 1120 C CA . LEU A 1 144 ? 5.057 9.513 -8.429 1.00 48.31 144 LEU A CA 1
ATOM 1121 C C . LEU A 1 144 ? 3.739 8.743 -8.538 1.00 48.31 144 LEU A C 1
ATOM 1123 O O . LEU A 1 144 ? 2.778 9.006 -7.824 1.00 48.31 144 LEU A O 1
ATOM 1127 N N . ARG A 1 145 ? 3.702 7.742 -9.423 1.00 53.06 145 ARG A N 1
ATOM 1128 C CA . ARG A 1 145 ? 2.921 6.551 -9.065 1.00 53.06 145 ARG A CA 1
ATOM 1129 C C . ARG A 1 145 ? 3.566 6.001 -7.785 1.00 53.06 145 ARG A C 1
ATOM 1131 O O . ARG A 1 145 ? 4.801 6.026 -7.724 1.00 53.06 145 ARG A O 1
ATOM 1138 N N . PRO A 1 146 ? 2.802 5.560 -6.769 1.00 54.25 146 PRO A N 1
ATOM 1139 C CA . PRO A 1 146 ? 3.412 4.857 -5.649 1.00 54.25 146 PRO A CA 1
ATOM 1140 C C . PRO A 1 146 ? 4.308 3.768 -6.240 1.00 54.25 146 PRO A C 1
ATOM 1142 O O . PRO A 1 146 ? 3.832 3.042 -7.121 1.00 54.25 146 PRO A O 1
ATOM 1145 N N . PRO A 1 147 ? 5.593 3.674 -5.858 1.00 55.00 147 PRO A N 1
ATOM 1146 C CA . PRO A 1 147 ? 6.347 2.477 -6.172 1.00 55.00 147 PRO A CA 1
ATOM 1147 C C . PRO A 1 147 ? 5.567 1.324 -5.537 1.00 55.00 147 PRO A C 1
ATOM 1149 O O . PRO A 1 147 ? 5.522 1.212 -4.316 1.00 55.00 147 PRO A O 1
ATOM 1152 N N . ARG A 1 148 ? 4.862 0.536 -6.363 1.00 62.75 148 ARG A N 1
ATOM 1153 C CA . ARG A 1 148 ? 4.046 -0.594 -5.885 1.00 62.75 148 ARG A CA 1
ATOM 1154 C C . ARG A 1 148 ? 4.909 -1.612 -5.140 1.00 62.75 148 ARG A C 1
ATOM 1156 O O . ARG A 1 148 ? 4.415 -2.366 -4.312 1.00 62.75 148 ARG A O 1
ATOM 1163 N N . PHE A 1 149 ? 6.191 -1.632 -5.479 1.00 68.81 149 PHE A N 1
ATOM 1164 C CA . PHE A 1 149 ? 7.265 -2.356 -4.833 1.00 68.81 149 PHE A CA 1
ATOM 1165 C C . PHE A 1 149 ? 8.589 -1.756 -5.316 1.00 68.81 149 PHE A C 1
ATOM 1167 O O . PHE A 1 149 ? 8.638 -1.029 -6.317 1.00 68.81 149 PHE A O 1
ATOM 1174 N N . ASP A 1 150 ? 9.655 -2.031 -4.578 1.00 79.94 150 ASP A N 1
ATOM 1175 C CA . ASP A 1 150 ? 11.003 -1.639 -4.958 1.00 79.94 150 ASP A CA 1
ATOM 1176 C C . ASP A 1 150 ? 11.448 -2.423 -6.207 1.00 79.94 150 ASP A C 1
ATOM 1178 O O . ASP A 1 150 ? 11.467 -3.652 -6.226 1.00 79.94 150 ASP A O 1
ATOM 1182 N N . LEU A 1 151 ? 11.794 -1.700 -7.276 1.00 86.44 151 LEU A N 1
ATOM 1183 C CA . LEU A 1 151 ? 12.243 -2.297 -8.535 1.00 86.44 151 LEU A CA 1
ATOM 1184 C C . LEU A 1 151 ? 13.587 -3.015 -8.378 1.00 86.44 151 LEU A C 1
ATOM 1186 O O . LEU A 1 151 ? 13.896 -3.914 -9.166 1.00 86.44 151 LEU A O 1
ATOM 1190 N N . ASP A 1 152 ? 14.398 -2.639 -7.386 1.00 87.00 152 ASP A N 1
ATOM 1191 C CA . ASP A 1 152 ? 15.686 -3.278 -7.146 1.00 87.00 152 ASP A CA 1
ATOM 1192 C C . ASP A 1 152 ? 15.534 -4.694 -6.590 1.00 87.00 152 ASP A C 1
ATOM 1194 O O . ASP A 1 152 ? 16.284 -5.580 -7.008 1.00 87.00 152 ASP A O 1
ATOM 1198 N N . SER A 1 153 ? 14.505 -4.921 -5.774 1.00 84.50 153 SER A N 1
ATOM 1199 C CA . SER A 1 153 ? 14.171 -6.205 -5.148 1.00 84.50 153 SER A CA 1
ATOM 1200 C C . SER A 1 153 ? 12.960 -6.927 -5.759 1.00 84.50 153 SER A C 1
ATOM 1202 O O . SER A 1 153 ? 12.571 -7.981 -5.262 1.00 84.50 153 SER A O 1
ATOM 1204 N N . ALA A 1 154 ? 12.397 -6.403 -6.853 1.00 89.50 154 ALA A N 1
ATOM 1205 C CA . ALA A 1 154 ? 11.233 -6.971 -7.532 1.00 89.50 154 ALA A CA 1
ATOM 1206 C C . ALA A 1 154 ? 11.396 -8.463 -7.880 1.00 89.50 154 ALA A C 1
ATOM 1208 O O . ALA A 1 154 ? 12.360 -8.863 -8.539 1.00 89.50 154 ALA A O 1
ATOM 1209 N N . SER A 1 155 ? 10.403 -9.265 -7.497 1.00 93.25 155 SER A N 1
ATOM 1210 C CA . SER A 1 155 ? 10.326 -10.709 -7.727 1.00 93.25 155 SER A CA 1
ATOM 1211 C C . SER A 1 155 ? 9.032 -11.099 -8.447 1.00 93.25 155 SER A C 1
ATOM 1213 O O . SER A 1 155 ? 8.107 -10.300 -8.559 1.00 93.25 155 SER A O 1
ATOM 1215 N N . LEU A 1 156 ? 8.932 -12.340 -8.940 1.00 92.44 156 LEU A N 1
ATOM 1216 C CA . LEU A 1 156 ? 7.756 -12.782 -9.705 1.00 92.44 156 LEU A CA 1
ATOM 1217 C C . LEU A 1 156 ? 6.484 -12.755 -8.847 1.00 92.44 156 LEU A C 1
ATOM 1219 O O . LEU A 1 156 ? 5.412 -12.418 -9.339 1.00 92.44 156 LEU A O 1
ATOM 1223 N N . ASN A 1 157 ? 6.633 -13.027 -7.548 1.00 86.94 157 ASN A N 1
ATOM 1224 C CA . ASN A 1 157 ? 5.551 -12.965 -6.567 1.00 86.94 157 ASN A CA 1
ATOM 1225 C C . ASN A 1 157 ? 4.997 -11.547 -6.397 1.00 86.94 157 ASN A C 1
ATOM 1227 O O . ASN A 1 157 ? 3.912 -11.378 -5.851 1.00 86.94 157 ASN A O 1
ATOM 1231 N N . ASP A 1 158 ? 5.719 -10.522 -6.847 1.00 82.44 158 ASP A N 1
ATOM 1232 C CA . ASP A 1 158 ? 5.248 -9.145 -6.807 1.00 82.44 158 ASP A CA 1
ATOM 1233 C C . ASP A 1 158 ? 4.361 -8.809 -8.022 1.00 82.44 158 ASP A C 1
ATOM 1235 O O . ASP A 1 158 ? 3.678 -7.789 -8.026 1.00 82.44 158 ASP A O 1
ATOM 1239 N N . LEU A 1 159 ? 4.291 -9.655 -9.050 1.00 90.00 159 LEU A N 1
ATOM 1240 C CA . LEU A 1 159 ? 3.529 -9.385 -10.273 1.00 90.00 159 LEU A CA 1
ATOM 1241 C C . LEU A 1 159 ? 2.175 -10.112 -10.250 1.00 90.00 159 LEU A C 1
ATOM 1243 O O . LEU A 1 159 ? 1.921 -10.999 -11.060 1.00 90.00 159 LEU A O 1
ATOM 1247 N N . GLU A 1 160 ? 1.296 -9.736 -9.319 1.00 84.31 160 GLU A N 1
ATOM 1248 C CA . GLU A 1 160 ? -0.014 -10.385 -9.130 1.00 84.31 160 GLU A CA 1
ATOM 1249 C C . GLU A 1 160 ? -1.062 -9.904 -10.139 1.00 84.31 160 GLU A C 1
ATOM 1251 O O . GLU A 1 160 ? -1.907 -10.673 -10.598 1.00 84.31 160 GLU A O 1
ATOM 1256 N N . THR A 1 161 ? -1.019 -8.618 -10.495 1.00 82.56 161 THR A N 1
ATOM 1257 C CA . THR A 1 161 ? -2.022 -7.994 -11.360 1.00 82.56 161 THR A CA 1
ATOM 1258 C C . THR A 1 161 ? -1.449 -7.599 -12.715 1.00 82.56 161 THR A C 1
ATOM 1260 O O . THR A 1 161 ? -0.255 -7.339 -12.882 1.00 82.56 161 THR A O 1
ATOM 1263 N N . ALA A 1 162 ? -2.331 -7.451 -13.708 1.00 85.50 162 ALA A N 1
ATOM 1264 C CA . ALA A 1 162 ? -1.947 -6.931 -15.019 1.00 85.50 162 ALA A CA 1
ATOM 1265 C C . ALA A 1 162 ? -1.261 -5.555 -14.936 1.00 85.50 162 ALA A C 1
ATOM 1267 O O . ALA A 1 162 ? -0.346 -5.282 -15.713 1.00 85.50 162 ALA A O 1
ATOM 1268 N N . ALA A 1 163 ? -1.666 -4.728 -13.969 1.00 81.38 163 ALA A N 1
ATOM 1269 C CA . ALA A 1 163 ? -1.089 -3.414 -13.727 1.00 81.38 163 ALA A CA 1
ATOM 1270 C C . ALA A 1 163 ? 0.321 -3.479 -13.107 1.00 81.38 163 ALA A C 1
ATOM 1272 O O . ALA A 1 163 ? 1.130 -2.599 -13.391 1.00 81.38 163 ALA A O 1
ATOM 1273 N N . ASP A 1 164 ? 0.652 -4.517 -12.327 1.00 85.38 164 ASP A N 1
ATOM 1274 C CA . ASP A 1 164 ? 2.018 -4.729 -11.813 1.00 85.38 164 ASP A CA 1
ATOM 1275 C C . ASP A 1 164 ? 2.973 -5.091 -12.944 1.00 85.38 164 ASP A C 1
ATOM 1277 O O . ASP A 1 164 ? 4.056 -4.520 -13.068 1.00 85.38 164 ASP A O 1
ATOM 1281 N N . ILE A 1 165 ? 2.524 -5.991 -13.821 1.00 92.88 165 ILE A N 1
ATOM 1282 C CA . ILE A 1 165 ? 3.262 -6.390 -15.021 1.00 92.88 165 ILE A CA 1
ATOM 1283 C C . ILE A 1 165 ? 3.500 -5.169 -15.916 1.00 92.88 165 ILE A C 1
ATOM 1285 O O . ILE A 1 165 ? 4.621 -4.942 -16.371 1.00 92.88 165 ILE A O 1
ATOM 1289 N N . ASP A 1 166 ? 2.465 -4.354 -16.139 1.00 89.56 166 ASP A N 1
ATOM 1290 C CA . ASP A 1 166 ? 2.573 -3.130 -16.934 1.00 89.56 166 ASP A CA 1
ATOM 1291 C C . ASP A 1 166 ? 3.508 -2.102 -16.275 1.00 89.56 166 ASP A C 1
ATOM 1293 O O . ASP A 1 166 ? 4.308 -1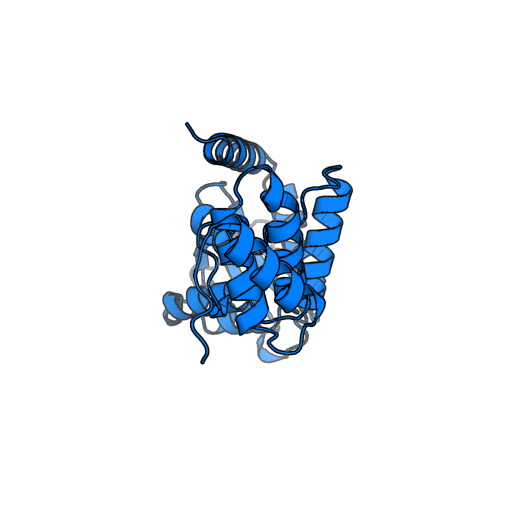.477 -16.966 1.00 89.56 166 ASP A O 1
ATOM 1297 N N . PHE A 1 167 ? 3.476 -1.961 -14.945 1.00 89.31 167 PHE A N 1
ATOM 1298 C CA . PHE A 1 167 ? 4.383 -1.080 -14.208 1.00 89.31 167 PHE A CA 1
ATOM 1299 C C . PHE A 1 167 ? 5.851 -1.508 -14.342 1.00 89.31 167 PHE A C 1
ATOM 1301 O O . PHE A 1 167 ? 6.708 -0.665 -14.626 1.00 89.31 167 PHE A O 1
ATOM 1308 N N . VAL A 1 168 ? 6.149 -2.800 -14.175 1.00 94.06 168 VAL A N 1
ATOM 1309 C CA . VAL A 1 168 ? 7.505 -3.353 -14.337 1.00 94.06 168 VAL A CA 1
ATOM 1310 C C . VAL A 1 168 ? 7.982 -3.189 -15.776 1.00 94.06 168 VAL A C 1
ATOM 1312 O O . VAL A 1 168 ? 9.097 -2.713 -15.995 1.00 94.06 168 VAL A O 1
ATOM 1315 N N . ARG A 1 169 ? 7.124 -3.498 -16.757 1.00 95.88 169 ARG A N 1
ATOM 1316 C CA . ARG A 1 169 ? 7.396 -3.285 -18.185 1.00 95.88 169 ARG A CA 1
ATOM 1317 C C . ARG A 1 169 ? 7.730 -1.824 -18.475 1.00 95.88 169 ARG A C 1
ATOM 1319 O O . ARG A 1 169 ? 8.762 -1.538 -19.074 1.00 95.88 169 ARG A O 1
ATOM 1326 N N . ASP A 1 170 ? 6.872 -0.895 -18.064 1.00 94.31 170 ASP A N 1
ATOM 1327 C CA . ASP A 1 170 ? 7.056 0.532 -18.344 1.00 94.31 170 ASP A CA 1
ATOM 1328 C C . ASP A 1 170 ? 8.317 1.074 -17.660 1.00 94.31 170 ASP A C 1
ATOM 1330 O O . ASP A 1 170 ? 9.014 1.931 -18.208 1.00 94.31 170 ASP A O 1
ATOM 1334 N N . SER A 1 171 ? 8.637 0.560 -16.471 1.00 93.56 171 SER A N 1
ATOM 1335 C CA . SER A 1 171 ? 9.861 0.909 -15.748 1.00 93.56 171 SER A CA 1
ATOM 1336 C C . SER A 1 171 ? 11.106 0.379 -16.458 1.00 93.56 171 SER A C 1
ATOM 1338 O O . SER A 1 171 ? 12.071 1.123 -16.616 1.00 93.56 171 SER A O 1
ATOM 1340 N N . ALA A 1 172 ? 11.063 -0.856 -16.967 1.00 96.31 172 ALA A N 1
ATOM 1341 C CA . ALA A 1 172 ? 12.132 -1.427 -17.780 1.00 96.31 172 ALA A CA 1
ATOM 1342 C 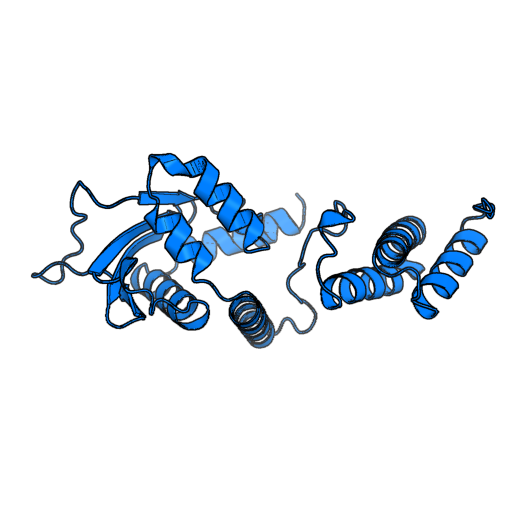C . ALA A 1 172 ? 12.416 -0.567 -19.023 1.00 96.31 172 ALA A C 1
ATOM 1344 O O . ALA A 1 172 ? 13.565 -0.196 -19.254 1.00 96.31 172 ALA A O 1
ATOM 1345 N N . VAL A 1 173 ? 11.371 -0.166 -19.760 1.00 97.25 173 VAL A N 1
ATOM 1346 C CA . VAL A 1 173 ? 11.507 0.705 -20.943 1.00 97.25 173 VAL A CA 1
ATOM 1347 C C . VAL A 1 173 ? 12.134 2.050 -20.575 1.00 97.25 173 VAL A C 1
ATOM 1349 O O . VAL A 1 173 ? 13.028 2.520 -21.268 1.00 97.25 173 VAL A O 1
ATOM 1352 N N . LYS A 1 174 ? 11.735 2.665 -19.457 1.00 94.69 174 LYS A N 1
ATOM 1353 C CA . LYS A 1 174 ? 12.334 3.933 -19.000 1.00 94.69 174 LYS A CA 1
ATOM 1354 C C . LYS A 1 174 ? 13.815 3.806 -18.629 1.00 94.69 174 LYS A C 1
ATOM 1356 O O . LYS A 1 174 ? 14.548 4.785 -18.737 1.00 94.69 174 LYS A O 1
ATOM 1361 N N . MET A 1 175 ? 14.252 2.632 -18.172 1.00 94.94 175 MET A N 1
ATOM 1362 C CA . MET A 1 175 ? 15.637 2.379 -17.758 1.00 94.94 175 MET A CA 1
ATOM 1363 C C . MET A 1 175 ? 16.545 1.937 -18.910 1.00 94.94 175 MET A C 1
ATOM 1365 O O . MET A 1 175 ? 17.755 1.852 -18.713 1.00 94.94 175 MET A O 1
ATOM 1369 N N . GLU A 1 176 ? 16.011 1.672 -20.104 1.00 96.62 176 GLU A N 1
ATOM 1370 C CA . GLU A 1 176 ? 16.779 1.044 -21.189 1.00 96.62 176 GLU A CA 1
ATOM 1371 C C . GLU A 1 176 ? 17.991 1.873 -21.643 1.00 96.62 176 GLU A C 1
ATOM 1373 O O . GLU A 1 176 ? 19.025 1.311 -21.994 1.00 96.62 176 GLU A O 1
ATOM 1378 N N . GLN A 1 177 ? 17.902 3.204 -21.558 1.00 95.75 177 GLN A N 1
ATOM 1379 C CA . GLN A 1 177 ? 18.989 4.113 -21.938 1.00 95.75 177 GLN A CA 1
ATOM 1380 C C . GLN A 1 177 ? 20.045 4.304 -20.840 1.00 95.75 177 GLN A C 1
ATOM 1382 O O . GLN A 1 177 ? 21.192 4.622 -21.142 1.00 95.75 177 GLN A O 1
ATOM 1387 N N . SER A 1 178 ? 19.673 4.143 -19.568 1.00 96.44 178 SER A N 1
ATOM 1388 C CA . SER A 1 178 ? 20.544 4.445 -18.424 1.00 96.44 178 SER A CA 1
ATOM 1389 C C . SER A 1 178 ? 21.138 3.197 -17.776 1.00 96.44 178 SER A C 1
ATOM 1391 O O . SER A 1 178 ? 22.268 3.229 -17.293 1.00 96.44 178 SER A O 1
ATOM 1393 N N . ASN A 1 179 ? 20.399 2.087 -17.760 1.00 97.00 179 ASN A N 1
ATOM 1394 C CA . ASN A 1 179 ? 20.825 0.819 -17.187 1.00 97.00 179 ASN A CA 1
ATOM 1395 C C . ASN A 1 179 ? 20.159 -0.361 -17.911 1.00 97.00 179 ASN A C 1
ATOM 1397 O O . ASN A 1 179 ? 19.206 -0.975 -17.423 1.00 97.00 179 ASN A O 1
ATOM 1401 N N . LEU A 1 180 ? 20.718 -0.709 -19.070 1.00 97.44 180 LEU A N 1
ATOM 1402 C CA . LEU A 1 180 ? 20.215 -1.784 -19.924 1.00 97.44 180 LEU A CA 1
ATOM 1403 C C . LEU A 1 180 ? 20.157 -3.150 -19.216 1.00 97.44 180 LEU A C 1
ATOM 1405 O O . LEU A 1 180 ? 19.224 -3.919 -19.431 1.00 97.44 180 LEU A O 1
ATOM 1409 N N . LYS A 1 181 ? 21.113 -3.452 -18.324 1.00 96.75 181 LYS A N 1
ATOM 1410 C CA . LYS A 1 181 ? 21.113 -4.709 -17.550 1.00 96.75 181 LYS A CA 1
ATOM 1411 C C . LYS A 1 181 ? 19.888 -4.810 -16.641 1.00 96.75 181 LYS A C 1
ATOM 1413 O O . LYS A 1 181 ? 19.239 -5.854 -16.607 1.00 96.75 181 LYS A O 1
ATOM 1418 N N . LYS A 1 182 ? 19.553 -3.732 -15.925 1.00 96.38 182 LYS A N 1
ATOM 1419 C CA . LYS A 1 182 ? 18.368 -3.699 -15.057 1.00 96.38 182 LYS A CA 1
ATOM 1420 C C . LYS A 1 182 ? 17.076 -3.697 -15.876 1.00 96.38 182 LYS A C 1
ATOM 1422 O O . LYS A 1 182 ? 16.147 -4.418 -15.523 1.00 96.38 182 LYS A O 1
ATOM 1427 N N . ALA A 1 183 ? 17.043 -2.976 -16.999 1.00 97.38 183 ALA A N 1
ATOM 1428 C CA . ALA A 1 183 ? 15.925 -3.021 -17.943 1.00 97.38 183 ALA A CA 1
ATOM 1429 C C . ALA A 1 183 ? 15.659 -4.452 -18.446 1.00 97.38 183 ALA A C 1
ATOM 1431 O O . ALA A 1 183 ? 14.523 -4.917 -18.393 1.00 97.38 183 ALA A O 1
ATOM 1432 N N . HIS A 1 184 ? 16.707 -5.190 -18.831 1.00 97.44 184 HIS A N 1
ATOM 1433 C CA . HIS A 1 184 ? 16.607 -6.603 -19.204 1.00 97.44 184 HIS A CA 1
ATOM 1434 C C . HIS A 1 184 ? 16.028 -7.468 -18.076 1.00 97.44 184 HIS A C 1
ATOM 1436 O O . HIS A 1 184 ? 15.103 -8.237 -18.318 1.00 97.44 184 HIS A O 1
ATOM 1442 N N . GLN A 1 185 ? 16.528 -7.330 -16.841 1.00 97.19 185 GLN A N 1
ATOM 1443 C CA . GLN A 1 185 ? 16.021 -8.092 -15.689 1.00 97.19 185 GLN A CA 1
ATOM 1444 C C . GLN A 1 185 ? 14.528 -7.846 -15.437 1.00 97.19 185 GLN A C 1
ATOM 1446 O O . GLN A 1 185 ? 13.764 -8.796 -15.285 1.00 97.19 185 GLN A O 1
ATOM 1451 N N . LEU A 1 186 ? 14.104 -6.580 -15.426 1.00 96.88 186 LEU A N 1
ATOM 1452 C CA . LEU A 1 186 ? 12.704 -6.211 -15.218 1.00 96.88 186 LEU A CA 1
ATOM 1453 C C . LEU A 1 186 ? 11.814 -6.704 -16.370 1.00 96.88 186 LEU A C 1
ATOM 1455 O O . LEU A 1 186 ? 10.736 -7.241 -16.131 1.00 96.88 186 LEU A O 1
ATOM 1459 N N . MET A 1 187 ? 12.275 -6.591 -17.619 1.00 97.81 187 MET A N 1
ATOM 1460 C CA . MET A 1 187 ? 11.532 -7.096 -18.777 1.00 97.81 187 MET A CA 1
ATOM 1461 C C . MET A 1 187 ? 11.411 -8.626 -18.756 1.00 97.81 187 MET A C 1
ATOM 1463 O O . MET A 1 187 ? 10.353 -9.159 -19.083 1.00 97.81 187 MET A O 1
ATOM 1467 N N . ALA A 1 188 ? 12.454 -9.337 -18.313 1.00 97.19 188 ALA A N 1
ATOM 1468 C CA . ALA A 1 188 ? 12.419 -10.788 -18.134 1.00 97.19 188 ALA A CA 1
ATOM 1469 C C . ALA A 1 188 ? 11.388 -11.191 -17.073 1.00 97.19 188 ALA A C 1
ATOM 1471 O O . ALA A 1 188 ? 10.618 -12.125 -17.287 1.00 97.19 188 ALA A O 1
ATOM 1472 N N . LEU A 1 189 ? 11.324 -10.448 -15.966 1.00 97.25 189 LEU A N 1
ATOM 1473 C CA . LEU A 1 189 ? 10.333 -10.655 -14.915 1.00 97.25 189 LEU A CA 1
ATOM 1474 C C . LEU A 1 189 ? 8.903 -10.448 -15.437 1.00 97.25 189 LEU A C 1
ATOM 1476 O O . LEU A 1 189 ? 8.029 -11.287 -15.225 1.00 97.25 189 LEU A O 1
ATOM 1480 N N . ALA A 1 190 ? 8.680 -9.369 -16.194 1.00 96.94 190 ALA A N 1
ATOM 1481 C CA . ALA A 1 190 ? 7.399 -9.108 -16.846 1.00 96.94 190 ALA A CA 1
ATOM 1482 C C . ALA A 1 190 ? 7.030 -10.206 -17.862 1.00 96.94 190 ALA A C 1
ATOM 1484 O O . ALA A 1 190 ? 5.857 -10.564 -17.975 1.00 96.94 190 ALA A O 1
ATOM 1485 N N . HIS A 1 191 ? 8.011 -10.771 -18.576 1.00 97.56 191 HIS A N 1
ATOM 1486 C CA . HIS A 1 191 ? 7.792 -11.871 -19.517 1.00 97.56 191 HIS A CA 1
ATOM 1487 C C . HIS A 1 191 ? 7.399 -13.167 -18.810 1.00 97.56 191 HIS A C 1
ATOM 1489 O O . HIS A 1 191 ? 6.465 -13.828 -19.250 1.00 97.56 191 HIS A O 1
ATOM 1495 N N . GLN A 1 192 ? 8.057 -13.503 -17.698 1.00 96.88 192 GLN A N 1
ATOM 1496 C CA . GLN A 1 192 ? 7.695 -14.666 -16.883 1.00 96.88 192 GLN A CA 1
ATOM 1497 C C . GLN A 1 192 ? 6.247 -14.568 -16.382 1.00 96.88 192 GLN A C 1
ATOM 1499 O O . GLN A 1 192 ? 5.518 -15.555 -16.428 1.00 96.88 192 GLN A O 1
ATOM 1504 N N . ALA A 1 193 ? 5.806 -13.373 -15.976 1.00 95.81 193 ALA A N 1
ATOM 1505 C CA . ALA A 1 193 ? 4.427 -13.135 -15.546 1.00 95.81 193 ALA A CA 1
ATOM 1506 C C . ALA A 1 193 ? 3.416 -13.074 -16.712 1.00 95.81 193 ALA A C 1
ATOM 1508 O O . ALA A 1 193 ? 2.244 -13.403 -16.536 1.00 95.81 193 ALA A O 1
ATOM 1509 N N . ARG A 1 194 ? 3.840 -12.658 -17.916 1.00 96.00 194 ARG A N 1
ATOM 1510 C CA . ARG A 1 194 ? 2.998 -12.597 -19.128 1.00 96.00 194 ARG A CA 1
ATOM 1511 C C . ARG A 1 194 ? 3.738 -13.136 -20.366 1.00 96.00 194 ARG A C 1
ATOM 1513 O O . ARG A 1 194 ? 4.138 -12.347 -21.231 1.00 96.00 194 ARG A O 1
ATOM 1520 N N . PRO A 1 195 ? 3.855 -14.470 -20.524 1.00 95.44 195 PRO A N 1
ATOM 1521 C CA . PRO A 1 195 ? 4.639 -15.069 -21.611 1.00 95.44 195 PRO A CA 1
ATOM 1522 C C . PRO A 1 195 ? 4.109 -14.750 -23.013 1.00 95.44 195 PRO A C 1
ATOM 1524 O O . PRO A 1 195 ? 4.874 -14.638 -23.963 1.00 95.44 195 PRO A O 1
ATOM 1527 N N . GLN A 1 196 ? 2.797 -14.544 -23.142 1.00 94.12 196 GLN A N 1
ATOM 1528 C CA . GLN A 1 196 ? 2.133 -14.262 -24.421 1.00 94.12 196 GLN A CA 1
ATOM 1529 C C . GLN A 1 196 ? 2.222 -12.783 -24.853 1.00 94.12 196 GLN A C 1
ATOM 1531 O O . GLN A 1 196 ? 1.659 -12.390 -25.872 1.00 94.12 196 GLN A O 1
ATOM 1536 N N . GLY A 1 197 ? 2.885 -11.920 -24.072 1.00 94.62 197 GLY A N 1
ATOM 1537 C CA . GLY A 1 197 ? 3.005 -10.497 -24.386 1.00 94.62 197 GLY A CA 1
ATOM 1538 C C . GLY A 1 197 ? 4.039 -10.225 -25.480 1.00 94.62 197 GLY A C 1
ATOM 1539 O O . GLY A 1 197 ? 5.224 -10.123 -25.171 1.00 94.62 197 GLY A O 1
ATOM 1540 N N . GLN A 1 198 ? 3.593 -10.022 -26.726 1.00 96.38 198 GLN A N 1
ATOM 1541 C CA . GLN A 1 198 ? 4.486 -9.813 -27.878 1.00 96.38 198 GLN A CA 1
ATOM 1542 C C . GLN A 1 198 ? 5.482 -8.660 -27.668 1.00 96.38 198 GLN A C 1
ATOM 1544 O O . GLN A 1 198 ? 6.683 -8.861 -27.787 1.00 96.38 198 GLN A O 1
ATOM 1549 N N . PHE A 1 199 ? 5.007 -7.486 -27.238 1.00 97.38 199 PHE A N 1
ATOM 1550 C CA . PHE A 1 199 ? 5.876 -6.332 -26.965 1.00 97.38 199 PHE A CA 1
ATOM 1551 C C . PHE A 1 199 ? 6.976 -6.636 -25.933 1.00 97.38 199 PHE A C 1
ATOM 1553 O O . PHE A 1 199 ? 8.113 -6.196 -26.084 1.00 97.38 199 PHE A O 1
ATOM 1560 N N . ILE A 1 200 ? 6.631 -7.375 -24.872 1.00 97.38 200 ILE A N 1
ATOM 1561 C CA . ILE A 1 200 ? 7.574 -7.737 -23.807 1.00 97.38 200 ILE A CA 1
ATOM 1562 C C . ILE A 1 200 ? 8.646 -8.673 -24.369 1.00 97.38 200 ILE A C 1
ATOM 1564 O O . ILE A 1 200 ? 9.829 -8.464 -24.112 1.00 97.38 200 ILE A O 1
ATOM 1568 N N . LYS A 1 201 ? 8.233 -9.668 -25.162 1.00 97.31 201 LYS A N 1
ATOM 1569 C CA . LYS A 1 201 ? 9.136 -10.609 -25.828 1.00 97.31 201 LYS A CA 1
ATOM 1570 C C . LYS A 1 201 ? 10.097 -9.887 -26.776 1.00 97.31 201 LYS A C 1
ATOM 1572 O O . LYS A 1 201 ? 11.305 -10.026 -26.622 1.00 97.31 201 LYS A O 1
ATOM 1577 N N . ASP A 1 202 ? 9.572 -9.044 -27.665 1.00 97.50 202 ASP A N 1
ATOM 1578 C CA . ASP A 1 202 ? 10.374 -8.301 -28.644 1.00 97.50 202 ASP A CA 1
ATOM 1579 C C . ASP A 1 202 ? 11.416 -7.402 -27.958 1.00 97.50 202 ASP A C 1
ATOM 1581 O O . ASP A 1 202 ? 12.584 -7.363 -28.351 1.00 97.50 202 ASP A O 1
ATOM 1585 N N . LYS A 1 203 ? 11.019 -6.699 -26.887 1.00 97.56 203 LYS A N 1
ATOM 1586 C CA . LYS A 1 203 ? 11.945 -5.878 -26.096 1.00 97.56 203 LYS A CA 1
ATOM 1587 C C . LYS A 1 203 ? 12.976 -6.717 -25.350 1.00 97.56 203 LYS A C 1
ATOM 1589 O O . LYS A 1 203 ? 14.136 -6.318 -25.287 1.00 97.56 203 LYS A O 1
ATOM 1594 N N . LEU A 1 204 ? 12.580 -7.860 -24.794 1.00 96.56 204 LEU A N 1
ATOM 1595 C CA . LEU A 1 204 ? 13.497 -8.751 -24.094 1.00 96.56 204 LEU A CA 1
ATOM 1596 C C . LEU A 1 204 ? 14.580 -9.293 -25.037 1.00 96.56 204 LEU A C 1
ATOM 1598 O O . LEU A 1 204 ? 15.756 -9.282 -24.676 1.00 96.56 204 LEU A O 1
ATOM 1602 N N . ASP A 1 205 ? 14.203 -9.695 -26.250 1.00 96.19 205 ASP A N 1
ATOM 1603 C CA . ASP A 1 205 ? 15.134 -10.187 -27.269 1.00 96.19 205 ASP A CA 1
ATOM 1604 C C . ASP A 1 205 ? 16.072 -9.077 -27.765 1.00 96.19 205 ASP A C 1
ATOM 1606 O O . ASP A 1 205 ? 17.286 -9.284 -27.854 1.00 96.19 205 ASP A O 1
ATOM 1610 N N . LEU A 1 206 ? 15.554 -7.857 -27.957 1.00 96.81 206 LEU A N 1
ATOM 1611 C CA . LEU A 1 206 ? 16.380 -6.682 -28.247 1.00 96.81 206 LEU A CA 1
ATOM 1612 C C . LEU A 1 206 ? 17.417 -6.426 -27.142 1.00 96.81 206 LEU A C 1
ATOM 1614 O O . LEU A 1 206 ? 18.595 -6.205 -27.430 1.00 96.81 206 LEU A O 1
ATOM 1618 N N . TYR A 1 207 ? 17.005 -6.468 -25.872 1.00 97.19 207 TYR A N 1
ATOM 1619 C CA . TYR A 1 207 ? 17.917 -6.259 -24.748 1.00 97.19 207 TYR A CA 1
ATOM 1620 C C . TYR A 1 207 ? 18.978 -7.361 -24.657 1.00 97.19 207 TYR A C 1
ATOM 1622 O O . TYR A 1 207 ? 20.142 -7.060 -24.386 1.00 97.19 207 TYR A O 1
ATOM 1630 N N . ARG A 1 208 ? 18.617 -8.624 -24.926 1.00 95.81 208 ARG A N 1
ATOM 1631 C CA . ARG A 1 208 ? 19.574 -9.742 -25.001 1.00 95.81 208 ARG A CA 1
ATOM 1632 C C . ARG A 1 208 ? 20.622 -9.505 -26.080 1.00 95.81 208 ARG A C 1
ATOM 1634 O O . ARG A 1 208 ? 21.812 -9.621 -25.791 1.00 95.81 208 ARG A O 1
ATOM 1641 N N . GLN A 1 209 ? 20.194 -9.104 -27.277 1.00 96.00 209 GLN A N 1
ATOM 1642 C CA . GLN A 1 209 ? 21.091 -8.798 -28.390 1.00 96.00 209 GLN A CA 1
ATOM 1643 C C . GLN A 1 209 ? 22.067 -7.670 -28.032 1.00 96.00 209 GLN A C 1
ATOM 1645 O O . GLN A 1 209 ? 23.272 -7.810 -28.228 1.00 96.00 209 GLN A O 1
ATOM 1650 N N . GLN A 1 210 ? 21.564 -6.573 -27.464 1.00 95.75 210 GLN A N 1
ATOM 1651 C CA . GLN A 1 210 ? 22.387 -5.424 -27.076 1.00 95.75 210 GLN A CA 1
ATOM 1652 C C . GLN A 1 210 ? 23.375 -5.747 -25.943 1.00 95.75 210 GLN A C 1
ATOM 1654 O O . GLN A 1 210 ? 24.454 -5.163 -25.883 1.00 95.75 210 GLN A O 1
ATOM 1659 N N . LEU A 1 211 ? 23.030 -6.685 -25.057 1.00 96.00 211 LEU A N 1
ATOM 1660 C CA . LEU A 1 211 ? 23.909 -7.157 -23.983 1.00 96.00 211 LEU A CA 1
ATOM 1661 C C . LEU A 1 211 ? 24.856 -8.290 -24.415 1.00 96.00 211 LEU A C 1
ATOM 1663 O O . LEU A 1 211 ? 25.696 -8.699 -23.614 1.00 96.00 211 LEU A O 1
ATOM 1667 N N . GLY A 1 212 ? 24.734 -8.808 -25.643 1.00 94.06 212 GLY A N 1
ATOM 1668 C CA . GLY A 1 212 ? 25.507 -9.959 -26.118 1.00 94.06 212 GLY A CA 1
ATOM 1669 C C . GLY A 1 212 ? 25.153 -11.277 -25.417 1.00 94.06 212 GLY A C 1
ATOM 1670 O O . GLY A 1 212 ? 25.975 -12.193 -25.376 1.00 94.06 212 GLY A O 1
ATOM 1671 N N . LEU A 1 213 ? 23.951 -11.379 -24.841 1.00 89.00 213 LEU A N 1
ATOM 1672 C CA . LEU A 1 213 ? 23.448 -12.607 -24.228 1.00 89.00 213 LEU A CA 1
ATOM 1673 C C . LEU A 1 213 ? 22.995 -13.564 -25.337 1.00 89.00 213 LEU A C 1
ATOM 1675 O O . LEU A 1 213 ? 22.267 -13.169 -26.249 1.00 89.00 213 LEU A O 1
ATOM 1679 N N . ARG A 1 214 ? 23.437 -14.823 -25.280 1.00 80.38 214 ARG A N 1
ATOM 1680 C CA . ARG A 1 214 ? 23.015 -15.846 -26.244 1.00 80.38 214 ARG A CA 1
ATOM 1681 C C . ARG A 1 214 ? 21.545 -16.204 -26.016 1.00 80.38 214 ARG A C 1
ATOM 1683 O O . ARG A 1 214 ? 21.069 -16.195 -24.883 1.00 80.38 214 ARG A O 1
ATOM 1690 N N . HIS A 1 215 ? 20.836 -16.521 -27.099 1.00 63.78 215 HIS A N 1
ATOM 1691 C CA . HIS A 1 215 ? 19.541 -17.186 -27.003 1.00 63.78 215 HIS A CA 1
ATOM 1692 C C . HIS A 1 215 ? 19.772 -18.596 -26.467 1.00 63.78 215 HIS A C 1
ATOM 1694 O O . HIS A 1 215 ? 20.139 -19.499 -27.218 1.00 63.78 215 HIS A O 1
ATOM 1700 N N . ASP A 1 216 ? 19.564 -18.777 -25.169 1.00 58.62 216 ASP A N 1
ATOM 1701 C CA . ASP A 1 216 ? 19.340 -20.107 -24.628 1.00 58.62 216 ASP A CA 1
ATOM 1702 C C . ASP A 1 216 ? 17.939 -20.516 -25.095 1.00 58.62 216 ASP A C 1
ATOM 1704 O O . ASP A 1 216 ? 16.924 -20.074 -24.555 1.00 58.62 216 ASP A O 1
ATOM 1708 N N . ASN A 1 217 ? 17.893 -21.257 -26.204 1.00 46.31 217 ASN A N 1
ATOM 1709 C CA . ASN A 1 217 ? 16.676 -21.893 -26.689 1.00 46.31 217 ASN A CA 1
ATOM 1710 C C . ASN A 1 217 ? 16.208 -22.879 -25.610 1.00 46.31 217 ASN A C 1
ATOM 1712 O O . ASN A 1 217 ? 16.864 -23.899 -25.392 1.00 46.31 217 ASN A O 1
ATOM 1716 N N . ALA A 1 218 ? 15.110 -22.543 -24.934 1.00 45.25 218 ALA A N 1
ATOM 1717 C CA . ALA A 1 218 ? 14.307 -23.476 -24.152 1.00 45.25 218 ALA A CA 1
ATOM 1718 C C . ALA A 1 218 ? 13.169 -24.013 -25.025 1.00 45.25 218 ALA A C 1
ATOM 1720 O O . ALA A 1 218 ? 12.570 -23.191 -25.760 1.00 45.25 218 ALA A O 1
#

Secondary structure (DSSP, 8-state):
--HHHHHHHHHHHHHHHS-HHHHHHHHHHHHHHHB----GGGTT-EEEEEEGGGTEEEEEEEETTEEEE---TTS--PPPTTPPEEE--HHHHHH--SHHHHHHHHHHTTTT-HHHHHHHHTB-HHHHHHHHHHHHHHTT-TT----SS-TTT--GGG--SHHHHHHHHHHHHHHTTT-HHHHHHHHHHHHHH-TT-HHHHHHHHHHHHHHT------